Protein AF-A0A4V5NVC3-F1 (afdb_monomer_lite)

Radius of gyration: 18.3 Å; chains: 1; bounding box: 44×47×50 Å

Secondary structure (DSSP, 8-state):
-HHHHTTT-SS----HHHHHHHHT--HHHHHHH-SSHHHHHHHHHHHHHHHHHHHHHHHHHH-SSHHHHHHHHHHHHHHHHHTS-PPPHHHHS-STHHHHHS-HHHHHHHHHHHHHHHHHHHHHHTT-TTS-HHHHHHHHHHHHTTGGG-S---SS--HHHHHHHHHHHHHHTT--GGGSPPHHHHHHHHHS------HHHHTTSS--

pLDDT: mean 75.26, std 17.7, range [29.2, 95.12]

Sequence (208 aa):
MARELIRGQGEYTLCRQELGRRSGVSECQVRSLFPCDSDLRLSIAESEFYTSFKHLEYSVRFHRHPAKALLYHACWKVYEAKVMGRIGPEKLVPCEAALFSAGKEFSRRYLRALANYEDYLVNQLKPWASMSLGDAMGLYQWVVEGHLLVMELHGDHSSEGYRALVDGIGKLLEIEPDGRPSDEELQQWRISDFSAADPYESTLAVSG

Structure (mmCIF, N/CA/C/O backbone):
data_AF-A0A4V5NVC3-F1
#
_entry.id   AF-A0A4V5NVC3-F1
#
loop_
_atom_site.group_PDB
_atom_site.id
_atom_site.type_symbol
_atom_site.label_atom_id
_atom_site.label_alt_id
_atom_site.label_comp_id
_atom_site.label_asym_id
_atom_site.label_entity_id
_atom_site.label_seq_id
_atom_site.pdbx_PDB_ins_code
_atom_site.Cartn_x
_atom_site.Cartn_y
_atom_site.Cartn_z
_atom_site.occupancy
_atom_site.B_iso_or_equiv
_atom_site.auth_seq_id
_atom_site.auth_comp_id
_atom_site.auth_asym_id
_atom_site.auth_atom_id
_atom_site.pdbx_PDB_model_num
ATOM 1 N N . MET A 1 1 ? -12.215 -7.986 5.600 1.00 82.75 1 MET A N 1
ATOM 2 C CA . MET A 1 1 ? -13.458 -7.291 6.023 1.00 82.75 1 MET A CA 1
ATOM 3 C C . MET A 1 1 ? -13.298 -5.779 6.181 1.00 82.75 1 MET A C 1
ATOM 5 O O . MET A 1 1 ? -13.872 -5.074 5.372 1.00 82.75 1 MET A O 1
ATOM 9 N N . ALA A 1 2 ? -12.539 -5.245 7.153 1.00 86.44 2 ALA A N 1
ATOM 10 C CA . ALA A 1 2 ? -12.423 -3.784 7.340 1.00 86.44 2 ALA A CA 1
ATOM 11 C C . ALA A 1 2 ? -11.963 -3.039 6.065 1.00 86.44 2 ALA A C 1
ATOM 13 O O . ALA A 1 2 ? -12.544 -2.018 5.713 1.00 86.44 2 ALA A O 1
ATOM 14 N N . ARG A 1 3 ? -11.014 -3.627 5.320 1.00 88.19 3 ARG A N 1
ATOM 15 C CA . ARG A 1 3 ? -10.570 -3.174 3.986 1.00 88.19 3 ARG A CA 1
ATOM 16 C C . ARG A 1 3 ? -11.692 -3.093 2.941 1.00 88.19 3 ARG A C 1
ATOM 18 O O . ARG A 1 3 ? -11.677 -2.205 2.101 1.00 88.19 3 ARG A O 1
ATOM 25 N N . GLU A 1 4 ? -12.675 -3.991 3.003 1.00 86.81 4 GLU A N 1
ATOM 26 C CA . GLU A 1 4 ? -13.844 -3.961 2.110 1.00 86.81 4 GLU A CA 1
ATOM 27 C C . GLU A 1 4 ? -14.839 -2.878 2.526 1.00 86.81 4 GLU A C 1
ATOM 29 O O . GLU A 1 4 ? -15.449 -2.230 1.684 1.00 86.81 4 GLU A O 1
ATOM 34 N N . LEU A 1 5 ? -14.984 -2.628 3.830 1.00 89.12 5 LEU A N 1
ATOM 35 C CA . LEU A 1 5 ? -15.924 -1.625 4.338 1.00 89.12 5 LEU A CA 1
ATOM 36 C C . LEU A 1 5 ? -15.527 -0.189 3.973 1.00 89.12 5 LEU A C 1
ATOM 38 O O . LEU A 1 5 ? -16.409 0.674 3.929 1.00 89.12 5 LEU A O 1
ATOM 42 N N . ILE A 1 6 ? -14.236 0.049 3.725 1.00 88.62 6 ILE A N 1
ATOM 43 C CA . ILE A 1 6 ? -13.680 1.343 3.302 1.00 88.62 6 ILE A CA 1
ATOM 44 C C . ILE A 1 6 ? -13.525 1.474 1.781 1.00 88.62 6 ILE A C 1
ATOM 46 O O . ILE A 1 6 ? -13.103 2.520 1.296 1.00 88.62 6 ILE A O 1
ATOM 50 N N . ARG A 1 7 ? -13.857 0.430 1.016 1.00 86.25 7 ARG A N 1
ATOM 51 C CA . ARG A 1 7 ? -13.735 0.431 -0.443 1.00 86.25 7 ARG A CA 1
ATOM 52 C C . ARG A 1 7 ? -14.633 1.510 -1.061 1.00 86.25 7 ARG A C 1
ATOM 54 O O . ARG A 1 7 ? -15.785 1.671 -0.662 1.00 86.25 7 ARG A O 1
ATOM 61 N N . GLY A 1 8 ? -14.095 2.250 -2.027 1.00 81.81 8 GLY A N 1
ATOM 62 C CA . GLY A 1 8 ? -14.782 3.331 -2.737 1.00 81.81 8 GLY A CA 1
ATOM 63 C C . GLY A 1 8 ? -14.893 4.647 -1.960 1.00 81.81 8 GLY A C 1
ATOM 64 O O . GLY A 1 8 ? -15.443 5.609 -2.490 1.00 81.81 8 GLY A O 1
ATOM 65 N N . GLN A 1 9 ? -14.383 4.728 -0.726 1.00 82.94 9 GLN A N 1
ATOM 66 C CA . GLN A 1 9 ? -14.384 5.988 0.019 1.00 82.94 9 GLN A CA 1
ATOM 67 C C . GLN A 1 9 ? -13.226 6.884 -0.445 1.00 82.94 9 GLN A C 1
ATOM 69 O O . GLN A 1 9 ? -12.094 6.430 -0.603 1.00 82.94 9 GLN A O 1
ATOM 74 N N . GLY A 1 10 ? -13.498 8.179 -0.635 1.00 74.38 10 GLY A N 1
ATOM 75 C CA . GLY A 1 10 ? -12.459 9.166 -0.957 1.00 74.38 10 GLY A CA 1
ATOM 76 C C . GLY A 1 10 ? -11.501 9.435 0.210 1.00 74.38 10 GLY A C 1
ATOM 77 O O . GLY A 1 10 ? -10.318 9.708 -0.018 1.00 74.38 10 GLY A O 1
ATOM 78 N N . GLU A 1 11 ? -12.012 9.291 1.437 1.00 82.94 11 GLU A N 1
ATOM 79 C CA . GLU A 1 11 ? -11.319 9.497 2.709 1.00 82.94 11 GLU A CA 1
ATOM 80 C C . GLU A 1 11 ? -11.668 8.389 3.712 1.00 82.94 11 GLU A C 1
ATOM 82 O O . GLU A 1 11 ? -12.754 7.808 3.672 1.00 82.94 11 GLU A O 1
ATOM 87 N N . TYR A 1 12 ? -10.753 8.106 4.641 1.00 87.06 12 TYR A N 1
ATOM 88 C CA . TYR A 1 12 ? -10.970 7.099 5.677 1.00 87.06 12 TYR A CA 1
ATOM 89 C C . TYR A 1 12 ? -11.927 7.603 6.763 1.00 87.06 12 TYR A C 1
ATOM 91 O O . TYR A 1 12 ? -11.612 8.557 7.475 1.00 87.06 12 TYR A O 1
ATOM 99 N N . THR A 1 13 ? -13.039 6.892 6.960 1.00 89.25 13 THR A N 1
ATOM 100 C CA . THR A 1 13 ? -14.066 7.245 7.964 1.00 89.25 13 THR A CA 1
ATOM 101 C C . THR A 1 13 ? -14.409 6.116 8.943 1.00 89.25 13 THR A C 1
ATOM 103 O O . THR A 1 13 ? -15.226 6.300 9.844 1.00 89.25 13 THR A O 1
ATOM 106 N N . LEU A 1 14 ? -13.796 4.935 8.803 1.00 91.38 14 LEU A N 1
ATOM 107 C CA . LEU A 1 14 ? -14.151 3.764 9.606 1.00 91.38 14 LEU A CA 1
ATOM 108 C C . LEU A 1 14 ? -13.644 3.882 11.055 1.00 91.38 14 LEU A C 1
ATOM 110 O O . LEU A 1 14 ? -12.443 3.969 11.304 1.00 91.38 14 LEU A O 1
ATOM 114 N N . CYS A 1 15 ? -14.554 3.798 12.025 1.00 92.81 15 CYS A N 1
ATOM 115 C CA . CYS A 1 15 ? -14.227 3.653 13.447 1.00 92.81 15 CYS A CA 1
ATOM 116 C C . CYS A 1 15 ? -14.596 2.253 13.962 1.00 92.81 15 CYS A C 1
ATOM 118 O O . CYS A 1 15 ? -15.285 1.481 13.288 1.00 92.81 15 CYS A O 1
ATOM 120 N N . ARG A 1 16 ? -14.165 1.907 15.180 1.00 94.31 16 ARG A N 1
ATOM 121 C CA . ARG A 1 16 ? -14.428 0.580 15.773 1.00 94.31 16 ARG A CA 1
ATOM 122 C C . ARG A 1 16 ? -15.909 0.275 15.977 1.00 94.31 16 ARG A C 1
ATOM 124 O O . ARG A 1 16 ? -16.332 -0.858 15.757 1.00 94.31 16 ARG A O 1
ATOM 131 N N . GLN A 1 17 ? -16.695 1.275 16.374 1.00 92.31 17 GLN A N 1
ATOM 132 C CA . GLN A 1 17 ? -18.139 1.111 16.551 1.00 92.31 17 GLN A CA 1
ATOM 133 C C . GLN A 1 17 ? -18.804 0.743 15.219 1.00 92.31 17 GLN A C 1
ATOM 135 O O . GLN A 1 17 ? -19.591 -0.201 15.147 1.00 92.31 17 GLN A O 1
ATOM 140 N N . GLU A 1 18 ? -18.428 1.447 14.152 1.00 92.56 18 GLU A N 1
ATOM 141 C CA . GLU A 1 18 ? -18.961 1.208 12.815 1.00 92.56 18 GLU A CA 1
ATOM 142 C C . GLU A 1 18 ? -18.499 -0.135 12.241 1.00 92.56 18 GLU A C 1
ATOM 144 O O . GLU A 1 18 ? -19.287 -0.843 11.612 1.00 92.56 18 GLU A O 1
ATOM 149 N N . LEU A 1 19 ? -17.253 -0.533 12.519 1.00 93.19 19 LEU A N 1
ATOM 150 C CA . LEU A 1 19 ? -16.753 -1.862 12.182 1.00 93.19 19 LEU A CA 1
ATOM 151 C C . LEU A 1 19 ? -17.606 -2.951 12.837 1.00 93.19 19 LEU A C 1
ATOM 153 O O . LEU A 1 19 ? -18.055 -3.848 12.129 1.00 93.19 19 LEU A O 1
ATOM 157 N N . GLY A 1 20 ? -17.871 -2.872 14.145 1.00 91.44 20 GLY A N 1
ATOM 158 C CA . GLY A 1 20 ? -18.724 -3.842 14.844 1.00 91.44 20 GLY A CA 1
ATOM 159 C C . GLY A 1 20 ? -20.131 -3.909 14.244 1.00 91.44 20 GLY A C 1
ATOM 160 O O . GLY A 1 20 ? -20.603 -4.980 13.864 1.00 91.44 20 GLY A O 1
ATOM 161 N N . ARG A 1 21 ? -20.756 -2.742 14.031 1.00 91.12 21 ARG A N 1
ATOM 162 C CA . ARG A 1 21 ? -22.103 -2.631 13.450 1.00 91.12 21 ARG A CA 1
ATOM 163 C C . ARG A 1 21 ? -22.205 -3.257 12.058 1.00 91.12 21 ARG A C 1
ATOM 165 O O . ARG A 1 21 ? -23.157 -3.982 11.788 1.00 91.12 21 ARG A O 1
ATOM 172 N N . ARG A 1 22 ? -21.245 -2.977 11.170 1.00 90.69 22 ARG A N 1
ATOM 173 C CA . ARG A 1 22 ? -21.270 -3.456 9.776 1.00 90.69 22 ARG A CA 1
ATOM 174 C C . ARG A 1 22 ? -20.797 -4.898 9.610 1.00 90.69 22 ARG A C 1
ATOM 176 O O . ARG A 1 22 ? -21.083 -5.498 8.581 1.00 90.69 22 ARG A O 1
ATOM 183 N N . SER A 1 23 ? -20.068 -5.438 10.582 1.00 86.94 23 SER A N 1
ATOM 184 C CA . SER A 1 23 ? -19.529 -6.801 10.526 1.00 86.94 23 SER A CA 1
ATOM 185 C C . SER A 1 23 ? -20.354 -7.848 11.262 1.00 86.94 23 SER A C 1
ATOM 187 O O . SER A 1 23 ? -20.110 -9.038 11.088 1.00 86.94 23 SER A O 1
ATOM 189 N N . GLY A 1 24 ? -21.280 -7.424 12.126 1.00 87.44 24 GLY A N 1
ATOM 190 C CA . GLY A 1 24 ? -21.959 -8.327 13.056 1.00 87.44 24 GLY A CA 1
ATOM 191 C C . GLY A 1 24 ? -21.061 -8.825 14.198 1.00 87.44 24 GLY A C 1
ATOM 192 O O . GLY A 1 24 ? -21.483 -9.685 14.967 1.00 87.44 24 GLY A O 1
ATOM 193 N N . VAL A 1 25 ? -19.839 -8.293 14.335 1.00 89.31 25 VAL A N 1
ATOM 194 C CA . VAL A 1 25 ? -18.934 -8.588 15.455 1.00 89.31 25 VAL A CA 1
ATOM 195 C C . VAL A 1 25 ? -19.293 -7.697 16.642 1.00 89.31 25 VAL A C 1
ATOM 197 O O . VAL A 1 25 ? -19.548 -6.501 16.487 1.00 89.31 25 VAL A O 1
ATOM 200 N N . SER A 1 26 ? -19.292 -8.265 17.850 1.00 90.56 26 SER A N 1
ATOM 201 C CA . SER A 1 26 ? -19.620 -7.493 19.050 1.00 90.56 26 SER A CA 1
ATOM 202 C C . SER A 1 26 ? -18.615 -6.364 19.291 1.00 90.56 26 SER A C 1
ATOM 204 O O . SER A 1 26 ? -17.412 -6.506 19.063 1.00 90.56 26 SER A O 1
ATOM 206 N N . GLU A 1 27 ? -19.091 -5.245 19.832 1.00 88.25 27 GLU A N 1
ATOM 207 C CA . GLU A 1 27 ? -18.224 -4.110 20.151 1.00 88.25 27 GLU A CA 1
ATOM 208 C C . GLU A 1 27 ? -17.116 -4.490 21.149 1.00 88.25 27 GLU A C 1
ATOM 210 O O . GLU A 1 27 ? -15.983 -4.030 21.023 1.00 88.25 27 GLU A O 1
ATOM 215 N N . CYS A 1 28 ? -17.413 -5.380 22.102 1.00 91.19 28 CYS A N 1
ATOM 216 C CA . CYS A 1 28 ? -16.430 -5.898 23.054 1.00 91.19 28 CYS A CA 1
ATOM 217 C C . CYS A 1 28 ? -15.268 -6.612 22.341 1.00 91.19 28 CYS A C 1
ATOM 219 O O . CYS A 1 28 ? -14.104 -6.330 22.622 1.00 91.19 28 CYS A O 1
ATOM 221 N N . GLN A 1 29 ? -15.570 -7.470 21.361 1.00 93.00 29 GLN A N 1
ATOM 222 C CA . GLN A 1 29 ? -14.547 -8.143 20.556 1.00 93.00 29 GLN A CA 1
ATOM 223 C C . GLN A 1 29 ? -13.735 -7.146 19.724 1.00 93.00 29 GLN A C 1
ATOM 225 O O . GLN A 1 29 ? -12.508 -7.227 19.709 1.00 93.00 29 GLN A O 1
ATOM 230 N N . VAL A 1 30 ? -14.386 -6.166 19.082 1.00 92.88 30 VAL A N 1
ATOM 231 C CA . VAL A 1 30 ? -13.669 -5.144 18.301 1.00 92.88 30 VAL A CA 1
ATOM 232 C C . VAL A 1 30 ? -12.737 -4.321 19.192 1.00 92.88 30 VAL A C 1
ATOM 234 O O . VAL A 1 30 ? -11.591 -4.095 18.817 1.00 92.88 30 VAL A O 1
ATOM 237 N N . ARG A 1 31 ? -13.182 -3.909 20.386 1.00 92.44 31 ARG A N 1
ATOM 238 C CA . ARG A 1 31 ? -12.353 -3.167 21.353 1.00 92.44 31 ARG A CA 1
ATOM 239 C C . ARG A 1 31 ? -11.207 -4.007 21.918 1.00 92.44 31 ARG A C 1
ATOM 241 O O . ARG A 1 31 ? -10.152 -3.457 22.211 1.00 92.44 31 ARG A O 1
ATOM 248 N N . SER A 1 32 ? -11.404 -5.319 22.058 1.00 93.38 32 SER A N 1
ATOM 249 C CA . SER A 1 32 ? -10.346 -6.244 22.476 1.00 93.38 32 SER A CA 1
ATOM 250 C C . SER A 1 32 ? -9.259 -6.399 21.414 1.00 93.38 32 SER A C 1
ATOM 252 O O . SER A 1 32 ? -8.096 -6.566 21.769 1.00 93.38 32 SER A O 1
ATOM 254 N N . LEU A 1 33 ? -9.628 -6.383 20.130 1.00 93.69 33 LEU A N 1
ATOM 255 C CA . LEU A 1 33 ? -8.681 -6.491 19.018 1.00 93.69 33 LEU A CA 1
ATOM 256 C C . LEU A 1 33 ? -8.016 -5.153 18.697 1.00 93.69 33 LEU A C 1
ATOM 258 O O . LEU A 1 33 ? -6.836 -5.123 18.371 1.00 93.69 33 LEU A O 1
ATOM 262 N N . PHE A 1 34 ? -8.764 -4.057 18.812 1.00 95.12 34 PHE A N 1
ATOM 263 C CA . PHE A 1 34 ? -8.313 -2.702 18.514 1.00 95.12 34 PHE A CA 1
ATOM 264 C C . PHE A 1 34 ? -8.626 -1.785 19.712 1.00 95.12 34 PHE A C 1
ATOM 266 O O . PHE A 1 34 ? -9.744 -1.263 19.835 1.00 95.12 34 PHE A O 1
ATOM 273 N N . PRO A 1 35 ? -7.661 -1.587 20.628 1.00 94.00 35 PRO A N 1
ATOM 274 C CA . PRO A 1 35 ? -7.841 -0.743 21.810 1.00 94.00 35 PRO A CA 1
ATOM 275 C C . PRO A 1 35 ? -8.245 0.707 21.507 1.00 94.00 35 PRO A C 1
ATOM 277 O O . PRO A 1 35 ? -9.025 1.292 22.267 1.00 94.00 35 PRO A O 1
ATOM 280 N N . CYS A 1 36 ? -7.807 1.274 20.379 1.00 93.69 36 CYS A N 1
ATOM 281 C CA . CYS A 1 36 ? -8.269 2.568 19.866 1.00 93.69 36 CYS A CA 1
ATOM 282 C C . CYS A 1 36 ? -8.521 2.555 18.343 1.00 93.69 36 CYS A C 1
ATOM 284 O O . CYS A 1 36 ? -8.204 1.592 17.646 1.00 93.69 36 CYS A O 1
ATOM 286 N N . ASP A 1 37 ? -9.119 3.626 17.808 1.00 93.81 37 ASP A N 1
ATOM 287 C CA . ASP A 1 37 ? -9.385 3.730 16.363 1.00 93.81 37 ASP A CA 1
ATOM 288 C C . ASP A 1 37 ? -8.090 3.853 15.540 1.00 93.81 37 ASP A C 1
ATOM 290 O O . ASP A 1 37 ? -8.040 3.395 14.398 1.00 93.81 37 ASP A O 1
ATOM 294 N N . SER A 1 38 ? -7.022 4.400 16.129 1.00 94.12 38 SER A N 1
ATOM 295 C CA . SER A 1 38 ? -5.698 4.435 15.500 1.00 94.12 38 SER A CA 1
ATOM 296 C C . SER A 1 38 ? -5.116 3.031 15.321 1.00 94.12 38 SER A C 1
ATOM 298 O O . SER A 1 38 ? -4.536 2.759 14.276 1.00 94.12 38 SER A O 1
ATOM 300 N N . ASP A 1 39 ? -5.339 2.109 16.264 1.00 94.88 39 ASP A N 1
ATOM 301 C CA . ASP A 1 39 ? -4.900 0.709 16.137 1.00 94.88 39 ASP A CA 1
ATOM 302 C C . ASP A 1 39 ? -5.587 0.003 14.965 1.00 94.88 39 ASP A C 1
ATOM 304 O O . ASP A 1 39 ? -4.940 -0.687 14.172 1.00 94.88 39 ASP A O 1
ATOM 308 N N . LEU A 1 40 ? -6.902 0.210 14.821 1.00 94.56 40 LEU A N 1
ATOM 309 C CA . LEU A 1 40 ? -7.670 -0.302 13.686 1.00 94.56 40 LEU A CA 1
ATOM 310 C C . LEU A 1 40 ? -7.116 0.251 12.370 1.00 94.56 40 LEU A C 1
ATOM 312 O O . LEU A 1 40 ? -6.841 -0.503 11.437 1.00 94.56 40 LEU A O 1
ATOM 316 N N . ARG A 1 41 ? -6.917 1.567 12.310 1.00 93.50 41 ARG A N 1
ATOM 317 C CA . ARG A 1 41 ? -6.409 2.259 11.127 1.00 93.50 41 ARG A CA 1
ATOM 318 C C . ARG A 1 41 ? -5.023 1.757 10.715 1.00 93.50 41 ARG A C 1
ATOM 320 O O . ARG A 1 41 ? -4.827 1.427 9.547 1.00 93.50 41 ARG A O 1
ATOM 327 N N . LEU A 1 42 ? -4.090 1.634 11.664 1.00 93.88 42 LEU A N 1
ATOM 328 C CA . LEU A 1 42 ? -2.750 1.100 11.398 1.00 93.88 42 LEU A CA 1
ATOM 329 C C . LEU A 1 42 ? -2.783 -0.366 10.968 1.00 93.88 42 LEU A C 1
ATOM 331 O O . LEU A 1 42 ? -2.019 -0.746 10.090 1.00 93.88 42 LEU A O 1
ATOM 335 N N . SER A 1 43 ? -3.692 -1.172 11.518 1.00 93.88 43 SER A N 1
ATOM 336 C CA . SER A 1 43 ? -3.854 -2.575 11.108 1.00 93.88 43 SER A CA 1
ATOM 337 C C . SER A 1 43 ? -4.340 -2.711 9.665 1.00 93.88 43 SER A C 1
ATOM 339 O O . SER A 1 43 ? -3.909 -3.602 8.934 1.00 93.88 43 SER A O 1
ATOM 341 N N . ILE A 1 44 ? -5.239 -1.822 9.232 1.00 93.00 44 ILE A N 1
ATOM 342 C CA . ILE A 1 44 ? -5.688 -1.773 7.837 1.00 93.00 44 ILE A CA 1
ATOM 343 C C . ILE A 1 44 ? -4.512 -1.373 6.940 1.00 93.00 44 ILE A C 1
ATOM 345 O O . ILE A 1 44 ? -4.241 -2.062 5.960 1.00 93.00 44 ILE A O 1
ATOM 349 N N . ALA A 1 45 ? -3.779 -0.317 7.303 1.00 91.50 45 ALA A N 1
ATOM 350 C CA . ALA A 1 45 ? -2.638 0.160 6.524 1.00 91.50 45 ALA A CA 1
ATOM 351 C C . ALA A 1 45 ? -1.499 -0.874 6.439 1.00 91.50 45 ALA A C 1
ATOM 353 O O . ALA A 1 45 ? -0.932 -1.078 5.368 1.00 91.50 45 ALA A O 1
ATOM 354 N N . GLU A 1 46 ? -1.211 -1.588 7.532 1.00 92.69 46 GLU A N 1
ATOM 355 C CA . GLU A 1 46 ? -0.290 -2.731 7.555 1.00 92.69 46 GLU A CA 1
ATOM 356 C C . GLU A 1 46 ? -0.701 -3.790 6.522 1.00 92.69 46 GLU A C 1
ATOM 358 O O . GLU A 1 46 ? 0.134 -4.266 5.756 1.00 92.69 46 GLU A O 1
ATOM 363 N N . SER A 1 47 ? -1.990 -4.138 6.466 1.00 90.94 47 SER A N 1
ATOM 364 C CA . SER A 1 47 ? -2.506 -5.126 5.516 1.00 90.94 47 SER A CA 1
ATOM 365 C C . SER A 1 47 ? -2.411 -4.652 4.057 1.00 90.94 47 SER A C 1
ATOM 367 O O . SER A 1 47 ? -2.088 -5.454 3.175 1.00 90.94 47 SER A O 1
ATOM 369 N N . GLU A 1 48 ? -2.622 -3.359 3.785 1.00 87.81 48 GLU A N 1
ATOM 370 C CA . GLU A 1 48 ? -2.429 -2.784 2.443 1.00 87.81 48 GLU A CA 1
ATOM 371 C C . GLU A 1 48 ? -0.954 -2.819 2.007 1.00 87.81 48 GLU A C 1
ATOM 373 O O . GLU A 1 48 ? -0.645 -3.211 0.873 1.00 87.81 48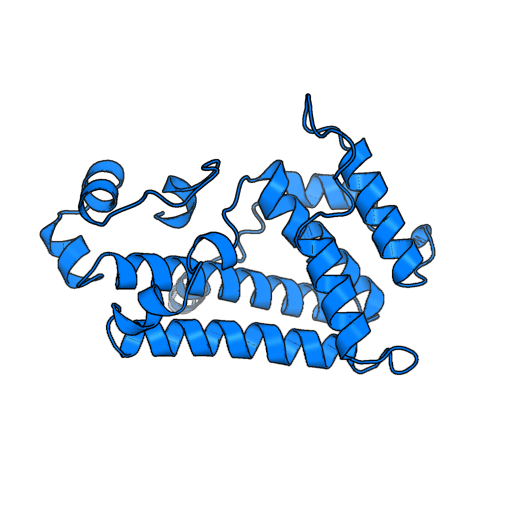 GLU A O 1
ATOM 378 N N . PHE A 1 49 ? -0.023 -2.478 2.905 1.00 87.81 49 PHE A N 1
ATOM 379 C CA . PHE A 1 49 ? 1.413 -2.590 2.628 1.00 87.81 49 PHE A CA 1
ATOM 380 C C . PHE A 1 49 ? 1.845 -4.035 2.424 1.00 87.81 49 PHE A C 1
ATOM 382 O O . PHE A 1 49 ? 2.567 -4.330 1.474 1.00 87.81 49 PHE A O 1
ATOM 389 N N . TYR A 1 50 ? 1.355 -4.949 3.257 1.00 88.44 50 TYR A N 1
ATOM 390 C CA . TYR A 1 50 ? 1.639 -6.369 3.109 1.00 88.44 50 TYR A CA 1
ATOM 391 C C . TYR A 1 50 ? 1.164 -6.910 1.755 1.00 88.44 50 TYR A C 1
ATOM 393 O O . TYR A 1 50 ? 1.920 -7.590 1.063 1.00 88.44 50 TYR A O 1
ATOM 401 N N . THR A 1 51 ? -0.057 -6.557 1.339 1.00 87.69 51 THR A N 1
ATOM 402 C CA . THR A 1 51 ? -0.600 -6.930 0.021 1.00 87.69 51 THR A CA 1
ATOM 403 C C . THR A 1 51 ? 0.282 -6.374 -1.100 1.00 87.69 51 THR A C 1
ATOM 405 O O . THR A 1 51 ? 0.647 -7.102 -2.022 1.00 87.69 51 THR A O 1
ATOM 408 N N . SER A 1 52 ? 0.694 -5.106 -0.985 1.00 87.94 52 SER A N 1
ATOM 409 C CA . SER A 1 52 ? 1.573 -4.455 -1.967 1.00 87.94 52 SER A CA 1
ATOM 410 C C . SER A 1 52 ? 2.930 -5.154 -2.072 1.00 87.94 52 SER A C 1
ATOM 412 O O . SER A 1 52 ? 3.380 -5.470 -3.170 1.00 87.94 52 SER A O 1
ATOM 414 N N . PHE A 1 53 ? 3.542 -5.480 -0.933 1.00 88.94 53 PHE A N 1
ATOM 415 C CA . PHE A 1 53 ? 4.788 -6.236 -0.867 1.00 88.94 53 PHE A CA 1
ATOM 416 C C . PHE A 1 53 ? 4.660 -7.620 -1.508 1.00 88.94 53 PHE A C 1
ATOM 418 O O . PHE A 1 53 ? 5.502 -7.996 -2.320 1.00 88.94 53 PHE A O 1
ATOM 425 N N . LYS A 1 54 ? 3.586 -8.362 -1.213 1.00 88.38 54 LYS A N 1
ATOM 426 C CA . LYS A 1 54 ? 3.357 -9.685 -1.810 1.00 88.38 54 LYS A CA 1
ATOM 427 C C . LYS A 1 54 ? 3.140 -9.635 -3.313 1.00 88.38 54 LYS A C 1
ATOM 429 O O . LYS A 1 54 ? 3.677 -10.488 -4.017 1.00 88.38 54 LYS A O 1
ATOM 434 N N . HIS A 1 55 ? 2.430 -8.628 -3.812 1.00 88.12 55 HIS A N 1
ATOM 435 C CA . HIS A 1 55 ? 2.296 -8.444 -5.251 1.00 88.12 55 HIS A CA 1
ATOM 436 C C . HIS A 1 55 ? 3.644 -8.121 -5.908 1.00 88.12 55 HIS A C 1
ATOM 438 O O . HIS A 1 55 ? 3.959 -8.661 -6.969 1.00 88.12 55 HIS A O 1
ATOM 444 N N . LEU A 1 56 ? 4.464 -7.270 -5.289 1.00 88.38 56 LEU A N 1
ATOM 445 C CA . LEU A 1 56 ? 5.795 -6.956 -5.803 1.00 88.38 56 LEU A CA 1
ATOM 446 C C . LEU A 1 56 ? 6.706 -8.192 -5.809 1.00 88.38 56 LEU A C 1
ATOM 448 O O . LEU A 1 56 ? 7.328 -8.476 -6.829 1.00 88.38 56 LEU A O 1
ATOM 452 N N . GLU A 1 57 ? 6.733 -8.978 -4.726 1.00 89.19 57 GLU A N 1
ATOM 453 C CA . GLU A 1 57 ? 7.454 -10.259 -4.689 1.00 89.19 57 GLU A CA 1
ATOM 454 C C . GLU A 1 57 ? 6.994 -11.200 -5.810 1.00 89.19 57 GLU A C 1
ATOM 456 O O . GLU A 1 57 ? 7.820 -11.815 -6.485 1.00 89.19 57 GLU A O 1
ATOM 461 N N . TYR A 1 58 ? 5.680 -11.322 -6.015 1.00 86.62 58 TYR A N 1
ATOM 462 C CA . TYR A 1 58 ? 5.116 -12.138 -7.088 1.00 86.62 58 TYR A CA 1
ATOM 463 C C . TYR A 1 58 ? 5.564 -11.638 -8.466 1.00 86.62 58 TYR A C 1
ATOM 465 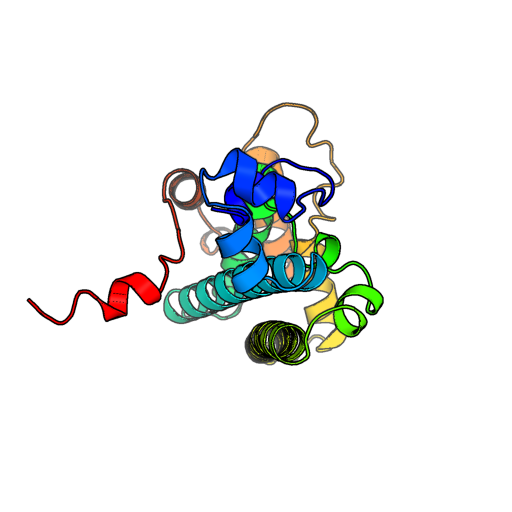O O . TYR A 1 58 ? 6.060 -12.425 -9.271 1.00 86.62 58 TYR A O 1
ATOM 473 N N . SER A 1 59 ? 5.477 -10.328 -8.701 1.00 85.12 59 SER A N 1
ATOM 474 C CA . SER A 1 59 ? 5.861 -9.696 -9.968 1.00 85.12 59 SER A CA 1
ATOM 475 C C . SER A 1 59 ? 7.341 -9.928 -10.275 1.00 85.12 59 SER A C 1
ATOM 477 O O . SER A 1 59 ? 7.690 -10.258 -11.403 1.00 85.12 59 SER A O 1
ATOM 479 N N . VAL A 1 60 ? 8.215 -9.833 -9.270 1.00 87.19 60 VAL A N 1
ATOM 480 C CA . VAL A 1 60 ? 9.656 -10.102 -9.414 1.00 87.19 60 VAL A CA 1
ATOM 481 C C . VAL A 1 60 ? 9.938 -11.579 -9.696 1.00 87.19 60 VAL A C 1
ATOM 483 O O . VAL A 1 60 ? 10.812 -11.899 -10.497 1.00 87.19 60 VAL A O 1
ATOM 486 N N . ARG A 1 61 ? 9.205 -12.505 -9.066 1.00 86.69 61 ARG A N 1
ATOM 487 C CA . ARG A 1 61 ? 9.368 -13.948 -9.322 1.00 86.69 61 ARG A CA 1
ATOM 488 C C . ARG A 1 61 ? 8.891 -14.338 -10.718 1.00 86.69 61 ARG A C 1
ATOM 490 O O . ARG A 1 61 ? 9.510 -15.186 -11.357 1.00 86.69 61 ARG A O 1
ATOM 497 N N . PHE A 1 62 ? 7.787 -13.748 -11.167 1.00 80.88 62 PHE A N 1
ATOM 498 C CA . PHE A 1 62 ? 7.172 -14.060 -12.450 1.00 80.88 62 PHE A CA 1
ATOM 499 C C . PHE A 1 62 ? 7.920 -13.395 -13.613 1.00 80.88 62 PHE A C 1
ATOM 501 O O . PHE A 1 62 ? 8.244 -14.045 -14.610 1.00 80.88 62 PHE A O 1
ATOM 508 N N . HIS A 1 63 ? 8.282 -12.120 -13.467 1.00 78.62 63 HIS A N 1
ATOM 509 C CA . HIS A 1 63 ? 9.020 -11.377 -14.477 1.00 78.62 63 HIS A CA 1
ATOM 510 C C . HIS A 1 63 ? 10.515 -11.374 -14.162 1.00 78.62 63 HIS A C 1
ATOM 512 O O . HIS A 1 63 ? 10.991 -10.651 -13.295 1.00 78.62 63 HIS A O 1
ATOM 518 N N . ARG A 1 64 ? 11.290 -12.120 -14.957 1.00 72.19 64 ARG A N 1
ATOM 519 C CA . ARG A 1 64 ? 12.761 -12.172 -14.840 1.00 72.19 64 ARG A CA 1
ATOM 520 C C . ARG A 1 64 ? 13.452 -10.812 -15.022 1.00 72.19 64 ARG A C 1
ATOM 522 O O . ARG A 1 64 ? 14.603 -10.670 -14.627 1.00 72.19 64 ARG A O 1
ATOM 529 N N . HIS A 1 65 ? 12.780 -9.840 -15.645 1.00 80.75 65 HIS A N 1
ATOM 530 C CA . HIS A 1 65 ? 13.306 -8.496 -15.876 1.00 80.75 65 HIS A CA 1
ATOM 531 C C . HIS A 1 65 ? 12.750 -7.506 -14.831 1.00 80.75 65 HIS A C 1
ATOM 533 O O . HIS A 1 65 ? 11.531 -7.303 -14.817 1.00 80.75 65 HIS A O 1
ATOM 539 N N . PRO A 1 66 ? 13.593 -6.823 -14.025 1.00 79.75 66 PRO A N 1
ATOM 540 C CA . PRO A 1 66 ? 13.144 -5.895 -12.977 1.00 79.75 66 PRO A CA 1
ATOM 541 C C . PRO A 1 66 ? 12.204 -4.786 -13.478 1.00 79.75 66 PRO A C 1
ATOM 543 O O . PRO A 1 66 ? 11.215 -4.479 -12.823 1.00 79.75 66 PRO A O 1
ATOM 546 N N . ALA A 1 67 ? 12.446 -4.255 -14.684 1.00 77.88 67 ALA A N 1
ATOM 547 C CA . ALA A 1 67 ? 11.533 -3.332 -15.385 1.00 77.88 67 ALA A CA 1
ATOM 548 C C . ALA A 1 67 ? 10.123 -3.845 -15.543 1.00 77.88 67 ALA A C 1
ATOM 550 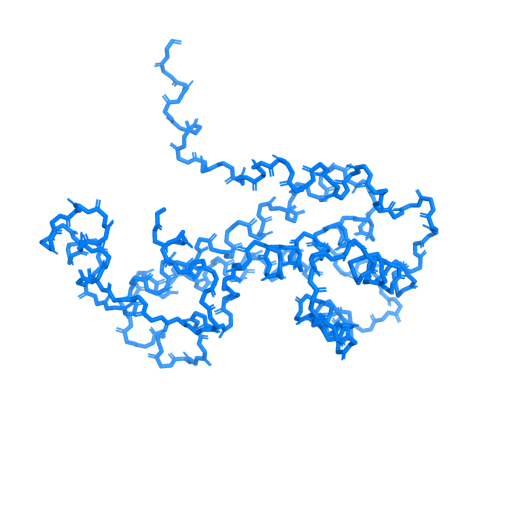O O . ALA A 1 67 ? 9.171 -3.154 -15.190 1.00 77.88 67 ALA A O 1
ATOM 551 N N . LYS A 1 68 ? 9.985 -5.078 -16.017 1.00 79.81 68 LYS A N 1
ATOM 552 C CA . LYS A 1 68 ? 8.669 -5.669 -16.198 1.00 79.81 68 LYS A CA 1
ATOM 553 C C . LYS A 1 68 ? 8.008 -5.908 -14.843 1.00 79.81 68 LYS A C 1
ATOM 555 O O . LYS A 1 68 ? 6.854 -5.544 -14.678 1.00 79.81 68 LYS A O 1
ATOM 560 N N . ALA A 1 69 ? 8.747 -6.400 -13.849 1.00 83.44 69 ALA A N 1
ATOM 561 C CA . ALA A 1 69 ? 8.211 -6.585 -12.501 1.00 83.44 69 ALA A CA 1
ATOM 562 C C . ALA A 1 69 ? 7.669 -5.277 -11.891 1.00 83.44 69 ALA A C 1
ATOM 564 O O . ALA A 1 69 ? 6.571 -5.259 -11.337 1.00 83.44 69 ALA A O 1
ATOM 565 N N . LEU A 1 70 ? 8.419 -4.180 -12.024 1.00 82.75 70 LEU A N 1
ATOM 566 C CA . LEU A 1 70 ? 8.029 -2.868 -11.510 1.00 82.75 70 LEU A CA 1
ATOM 567 C C . LEU A 1 70 ? 6.867 -2.253 -12.291 1.00 82.75 70 LEU A C 1
ATOM 569 O O . LEU A 1 70 ? 5.947 -1.730 -11.666 1.00 82.75 70 LEU A O 1
ATOM 573 N N . LEU A 1 71 ? 6.868 -2.366 -13.626 1.00 79.00 71 LEU A N 1
ATOM 574 C CA . LEU A 1 71 ? 5.749 -1.946 -14.473 1.00 79.00 71 LEU A CA 1
ATOM 575 C C . LEU A 1 71 ? 4.458 -2.638 -14.031 1.00 79.00 71 LEU A C 1
ATOM 577 O O . LEU A 1 71 ? 3.470 -1.978 -13.732 1.00 79.00 71 LEU A O 1
ATOM 581 N N . TYR A 1 72 ? 4.487 -3.966 -13.939 1.00 82.56 72 TYR A N 1
ATOM 582 C CA . TYR A 1 72 ? 3.320 -4.768 -13.590 1.00 82.56 72 TYR A CA 1
ATOM 583 C C . TYR A 1 72 ? 2.815 -4.450 -12.183 1.00 82.56 72 TYR A C 1
ATOM 585 O O . TYR A 1 72 ? 1.616 -4.262 -11.977 1.00 82.56 72 TYR A O 1
ATOM 593 N N . HIS A 1 73 ? 3.722 -4.309 -11.214 1.00 85.44 73 HIS A N 1
ATOM 594 C CA . HIS A 1 73 ? 3.335 -3.923 -9.866 1.00 85.44 73 HIS A CA 1
ATOM 595 C C . HIS A 1 73 ? 2.725 -2.514 -9.803 1.00 85.44 73 HIS A C 1
ATOM 597 O O . HIS A 1 73 ? 1.696 -2.327 -9.150 1.00 85.44 73 HIS A O 1
ATOM 603 N N . ALA A 1 74 ? 3.299 -1.540 -10.514 1.00 81.19 74 ALA A N 1
ATOM 604 C CA . ALA A 1 74 ? 2.763 -0.185 -10.590 1.00 81.19 74 ALA A CA 1
ATOM 605 C C . ALA A 1 74 ? 1.369 -0.158 -11.241 1.00 81.19 74 ALA A C 1
ATOM 607 O O . ALA A 1 74 ? 0.443 0.454 -10.704 1.00 81.19 74 ALA A O 1
ATOM 608 N N . CYS A 1 75 ? 1.185 -0.879 -12.349 1.00 77.25 75 CYS A N 1
ATOM 609 C CA . CYS A 1 75 ? -0.111 -1.011 -13.007 1.00 77.25 75 CYS A CA 1
ATOM 610 C C . CYS A 1 75 ? -1.155 -1.645 -12.079 1.00 77.25 75 CYS A C 1
ATOM 612 O O . CYS A 1 75 ? -2.290 -1.164 -12.022 1.00 77.25 75 CYS A O 1
ATOM 614 N N . TRP A 1 76 ? -0.787 -2.672 -11.310 1.00 83.19 76 TRP A N 1
ATOM 615 C CA . TRP A 1 76 ? -1.674 -3.270 -10.312 1.00 83.19 76 TRP A CA 1
ATOM 616 C C . TRP A 1 76 ? -2.035 -2.291 -9.184 1.00 83.19 76 TRP A C 1
ATOM 618 O O . TRP A 1 76 ? -3.204 -2.169 -8.825 1.00 83.19 76 TRP A O 1
ATOM 628 N N . LYS A 1 77 ? -1.074 -1.515 -8.662 1.00 83.00 77 LYS A N 1
ATOM 629 C CA . LYS A 1 77 ? -1.346 -0.502 -7.625 1.00 83.00 77 LYS A CA 1
ATOM 630 C C . LYS A 1 77 ? -2.357 0.545 -8.092 1.00 83.00 77 LYS A C 1
ATOM 632 O O . LYS A 1 77 ? -3.266 0.897 -7.340 1.00 83.00 77 LYS A O 1
ATOM 637 N N . VAL A 1 78 ? -2.217 1.023 -9.328 1.00 76.31 78 VAL A N 1
ATOM 638 C CA . VAL A 1 78 ? -3.157 1.999 -9.893 1.00 76.31 78 VAL A CA 1
ATOM 639 C C . VAL A 1 78 ? -4.525 1.369 -10.148 1.00 76.31 78 VAL A C 1
ATOM 641 O O . VAL A 1 78 ? -5.546 2.007 -9.890 1.00 76.31 78 VAL A O 1
ATOM 644 N N . TYR A 1 79 ? -4.563 0.110 -10.586 1.00 76.88 79 TYR A N 1
ATOM 645 C CA . TYR A 1 79 ? -5.802 -0.650 -10.722 1.00 76.88 79 TYR A CA 1
ATOM 646 C C . TYR A 1 79 ? -6.557 -0.762 -9.387 1.00 76.88 79 TYR A C 1
ATOM 648 O O . TYR A 1 79 ? -7.733 -0.395 -9.311 1.00 76.88 79 TYR A O 1
ATOM 656 N N . GLU A 1 80 ? -5.868 -1.178 -8.320 1.00 80.12 80 GLU A N 1
ATOM 657 C CA . GLU A 1 80 ? -6.441 -1.277 -6.975 1.00 80.12 80 GLU A CA 1
ATOM 658 C C . GLU A 1 80 ? -7.029 0.069 -6.521 1.00 80.12 80 GLU A C 1
ATOM 660 O O . GLU A 1 80 ? -8.153 0.131 -6.022 1.00 80.12 80 GLU A O 1
ATOM 665 N N . ALA A 1 81 ? -6.310 1.171 -6.740 1.00 78.44 81 ALA A N 1
ATOM 666 C CA . ALA A 1 81 ? -6.762 2.495 -6.328 1.00 78.44 81 ALA A CA 1
ATOM 667 C C . ALA A 1 81 ? -7.947 3.018 -7.162 1.00 78.44 81 ALA A C 1
ATOM 669 O O . ALA A 1 81 ? -8.927 3.514 -6.606 1.00 78.44 81 ALA A O 1
ATOM 670 N N . LYS A 1 82 ? -7.871 2.936 -8.496 1.00 75.31 82 LYS A N 1
ATOM 671 C CA . LYS A 1 82 ? -8.809 3.618 -9.408 1.00 75.31 82 LYS A CA 1
ATOM 672 C C . LYS A 1 82 ? -10.008 2.766 -9.802 1.00 75.31 82 LYS A C 1
ATOM 674 O O . LYS A 1 82 ? -11.099 3.303 -9.962 1.00 75.31 82 LYS A O 1
ATOM 679 N N . VAL A 1 83 ? -9.813 1.461 -9.978 1.00 73.94 83 VAL A N 1
ATOM 680 C CA . VAL A 1 83 ? -10.880 0.546 -10.403 1.00 73.94 83 VAL A CA 1
ATOM 681 C C . VAL A 1 83 ? -11.486 -0.149 -9.198 1.00 73.94 83 VAL A C 1
ATOM 683 O O . VAL A 1 83 ? -12.705 -0.154 -9.038 1.00 73.94 83 VAL A O 1
ATOM 686 N N . MET A 1 84 ? -10.647 -0.679 -8.305 1.00 74.62 84 MET A N 1
ATOM 687 C CA . MET A 1 84 ? -11.153 -1.332 -7.099 1.00 74.62 84 MET A CA 1
ATOM 688 C C . MET A 1 84 ? -11.522 -0.328 -6.007 1.00 74.62 84 MET A C 1
ATOM 690 O O . MET A 1 84 ? -12.212 -0.704 -5.067 1.00 74.62 84 MET A O 1
ATOM 694 N N . GLY A 1 85 ? -11.142 0.947 -6.119 1.00 78.19 85 GLY A N 1
ATOM 695 C CA . GLY A 1 85 ? -11.472 1.959 -5.115 1.00 78.19 85 GLY A CA 1
ATOM 696 C C . GLY A 1 85 ? -10.811 1.678 -3.764 1.00 78.19 85 GLY A C 1
ATOM 697 O O . GLY A 1 85 ? -11.387 1.987 -2.719 1.00 78.19 85 GLY A O 1
ATOM 698 N N . ARG A 1 86 ? -9.642 1.028 -3.754 1.00 83.50 86 ARG A N 1
ATOM 699 C CA . ARG A 1 86 ? -8.852 0.832 -2.536 1.00 83.50 86 ARG A CA 1
ATOM 700 C C . ARG A 1 86 ? -8.297 2.168 -2.061 1.00 83.50 86 ARG A C 1
ATOM 702 O O . ARG A 1 86 ? -7.797 2.968 -2.850 1.00 83.50 86 ARG A O 1
ATOM 709 N N . ILE A 1 87 ? -8.349 2.386 -0.752 1.00 83.25 87 ILE A N 1
ATOM 710 C CA . ILE A 1 87 ? -7.715 3.544 -0.124 1.00 83.25 87 ILE A CA 1
ATOM 711 C C . ILE A 1 87 ? -6.222 3.250 0.033 1.00 83.25 87 ILE A C 1
ATOM 713 O O . ILE A 1 87 ? -5.852 2.246 0.640 1.00 83.25 87 ILE A O 1
ATOM 717 N N . GLY A 1 88 ? -5.373 4.131 -0.496 1.00 79.00 88 GLY A N 1
ATOM 718 C CA . GLY A 1 88 ? -3.926 4.023 -0.343 1.00 79.00 88 GLY A CA 1
ATOM 719 C C . GLY A 1 88 ? -3.456 4.270 1.102 1.00 79.00 88 GLY A C 1
ATOM 720 O O . GLY A 1 88 ? -4.125 4.989 1.859 1.00 79.00 88 GLY A O 1
ATOM 721 N N . PRO A 1 89 ? -2.320 3.681 1.524 1.00 78.75 89 PRO A N 1
ATOM 722 C CA . PRO A 1 89 ? -1.794 3.835 2.880 1.00 78.75 89 PRO A CA 1
ATOM 723 C C . PRO A 1 89 ? -1.582 5.288 3.323 1.00 78.75 89 PRO A C 1
ATOM 725 O O . PRO A 1 89 ? -1.804 5.603 4.488 1.00 78.75 89 PRO A O 1
ATOM 728 N N . GLU A 1 90 ? -1.232 6.182 2.402 1.00 80.06 90 GLU A N 1
ATOM 729 C CA . GLU A 1 90 ? -1.045 7.616 2.634 1.00 80.06 90 GLU A CA 1
ATOM 730 C C . GLU A 1 90 ? -2.327 8.317 3.107 1.00 80.06 90 GLU A C 1
ATOM 732 O O . GLU A 1 90 ? -2.284 9.236 3.921 1.00 80.06 90 GLU A O 1
ATOM 737 N N . LYS A 1 91 ? -3.497 7.837 2.674 1.00 82.88 91 LYS A N 1
ATOM 738 C CA . LYS A 1 91 ? -4.798 8.330 3.149 1.00 82.88 91 LYS A CA 1
ATOM 739 C C . LYS A 1 91 ? -5.244 7.654 4.443 1.00 82.88 91 LYS A C 1
ATOM 741 O O . LYS A 1 91 ? -6.048 8.211 5.194 1.00 82.88 91 LYS A O 1
ATOM 746 N N . LEU A 1 92 ? -4.753 6.442 4.705 1.00 85.81 92 LEU A N 1
ATOM 747 C CA . LEU A 1 92 ? -5.001 5.729 5.957 1.00 85.81 92 LEU A CA 1
ATOM 748 C C . LEU A 1 92 ? -4.179 6.330 7.098 1.00 85.81 92 LEU A C 1
ATOM 750 O O . LEU A 1 92 ? -4.706 6.494 8.194 1.00 85.81 92 LEU A O 1
ATOM 754 N N . VAL A 1 93 ? -2.923 6.693 6.849 1.00 85.12 93 VAL A N 1
ATOM 755 C CA . VAL A 1 93 ? -1.989 7.247 7.838 1.00 85.12 93 VAL A CA 1
ATOM 756 C C . VAL A 1 93 ? -1.441 8.581 7.313 1.00 85.12 93 VAL A C 1
ATOM 758 O O . VAL A 1 93 ? -0.286 8.655 6.904 1.00 85.12 93 VAL A O 1
ATOM 761 N N . PRO A 1 94 ? -2.258 9.653 7.313 1.00 74.25 94 PRO A N 1
ATOM 762 C CA . PRO A 1 94 ? -1.892 10.919 6.671 1.00 74.25 94 PRO A CA 1
ATOM 763 C C . PRO A 1 94 ? -0.831 11.712 7.440 1.00 74.25 94 PRO A C 1
ATOM 765 O O . PRO A 1 94 ? -0.227 12.633 6.898 1.00 74.25 94 PRO A O 1
ATOM 768 N N . CYS A 1 95 ? -0.625 11.404 8.721 1.00 79.06 95 CYS A N 1
ATOM 769 C CA . CYS A 1 95 ? 0.377 12.062 9.543 1.00 79.06 95 CYS A CA 1
ATOM 770 C C . CYS A 1 95 ? 0.845 11.166 10.692 1.00 79.06 95 CYS A C 1
ATOM 772 O O . CYS A 1 95 ? 0.158 10.229 11.115 1.00 79.06 95 CYS A O 1
ATOM 774 N N . GLU A 1 96 ? 2.000 11.514 11.255 1.00 82.44 96 GLU A N 1
ATOM 775 C CA . GLU A 1 96 ? 2.625 10.773 12.354 1.00 82.44 96 GLU A CA 1
ATOM 776 C C . GLU A 1 96 ? 1.777 10.751 13.633 1.00 82.44 96 GLU A C 1
ATOM 778 O O . GLU A 1 96 ? 1.923 9.847 14.452 1.00 82.44 96 GLU A O 1
ATOM 783 N N . ALA A 1 97 ? 0.835 11.688 13.802 1.00 82.94 97 ALA A N 1
ATOM 784 C CA . ALA A 1 97 ? -0.052 11.715 14.966 1.00 82.94 97 ALA A CA 1
ATOM 785 C C . ALA A 1 97 ? -0.826 10.393 15.142 1.00 82.94 97 ALA A C 1
ATOM 787 O O . ALA A 1 97 ? -1.070 9.960 16.272 1.00 82.94 97 ALA A O 1
ATOM 788 N N . ALA A 1 98 ? -1.161 9.711 14.039 1.00 81.19 98 ALA A N 1
ATOM 789 C CA . ALA A 1 98 ? -1.797 8.397 14.080 1.00 81.19 98 ALA A CA 1
ATOM 790 C C . ALA A 1 98 ? -0.873 7.308 14.663 1.00 81.19 98 ALA A C 1
ATOM 792 O O . ALA A 1 98 ? -1.354 6.438 15.387 1.00 81.19 98 ALA A O 1
ATOM 793 N N . LEU A 1 99 ? 0.442 7.387 14.420 1.00 87.25 99 LEU A N 1
ATOM 794 C CA . LEU A 1 99 ? 1.440 6.461 14.970 1.00 87.25 99 LEU A CA 1
ATOM 795 C C . LEU A 1 99 ? 1.632 6.650 16.474 1.00 87.25 99 LEU A C 1
ATOM 797 O O . LEU A 1 99 ? 1.787 5.665 17.196 1.00 87.25 99 LEU A O 1
ATOM 801 N N . PHE A 1 100 ? 1.603 7.899 16.944 1.00 88.88 100 PHE A N 1
ATOM 802 C CA . PHE A 1 100 ? 1.734 8.220 18.369 1.00 88.88 100 PHE A CA 1
ATOM 803 C C . PHE A 1 100 ? 0.475 7.891 19.177 1.00 88.88 100 PHE A C 1
ATOM 805 O O . PHE A 1 100 ? 0.572 7.573 20.360 1.00 88.88 100 PHE A O 1
ATOM 812 N N . SER A 1 101 ? -0.701 7.958 18.547 1.00 89.19 101 SER A N 1
ATOM 813 C CA . SER A 1 101 ? -1.985 7.671 19.204 1.00 89.19 101 SER A CA 1
ATOM 814 C C . SER A 1 101 ? -2.322 6.177 19.259 1.00 89.19 101 SER A C 1
ATOM 816 O O . SER A 1 101 ? -3.267 5.785 19.946 1.00 89.19 101 SER A O 1
ATOM 818 N N . ALA A 1 102 ? -1.598 5.351 18.505 1.00 93.12 102 ALA A N 1
ATOM 819 C CA . ALA A 1 102 ? -1.763 3.906 18.482 1.00 93.12 102 ALA A CA 1
ATOM 820 C C . ALA A 1 102 ? -0.908 3.214 19.555 1.00 93.12 102 ALA A C 1
ATOM 822 O O . ALA A 1 102 ? 0.098 3.732 20.045 1.00 93.12 102 ALA A O 1
ATOM 823 N N . GLY A 1 103 ? -1.305 1.999 19.913 1.00 94.44 103 GLY A N 1
ATOM 824 C CA . GLY A 1 103 ? -0.527 1.105 20.746 1.00 94.44 103 GLY A CA 1
ATOM 825 C C . GLY A 1 103 ? 0.801 0.744 20.081 1.00 94.44 103 GLY A C 1
ATOM 826 O O . GLY A 1 103 ? 0.882 0.515 18.874 1.00 94.44 103 GLY A O 1
ATOM 827 N N . LYS A 1 104 ? 1.851 0.620 20.902 1.00 94.88 104 LYS A N 1
ATOM 828 C CA . LYS A 1 104 ? 3.230 0.359 20.446 1.00 94.88 104 LYS A CA 1
ATOM 829 C C . LYS A 1 104 ? 3.341 -0.822 19.480 1.00 94.88 104 LYS A C 1
ATOM 831 O O . LYS A 1 104 ? 4.149 -0.778 18.558 1.00 94.88 104 LYS A O 1
ATOM 836 N N . GLU A 1 105 ? 2.547 -1.869 19.695 1.00 95.06 105 GLU A N 1
ATOM 837 C CA . GLU A 1 105 ? 2.562 -3.050 18.834 1.00 95.06 105 GLU A CA 1
ATOM 838 C C . GLU A 1 105 ? 2.056 -2.751 17.419 1.00 95.06 105 GLU A C 1
ATOM 840 O O . GLU A 1 105 ? 2.697 -3.148 16.448 1.00 95.06 105 GLU A O 1
ATOM 845 N N . PHE A 1 106 ? 0.955 -2.009 17.291 1.00 94.06 106 PHE A N 1
ATOM 846 C CA . PHE A 1 106 ? 0.372 -1.648 15.998 1.00 94.06 106 PHE A CA 1
ATOM 847 C C . PHE A 1 106 ? 1.291 -0.715 15.215 1.00 94.06 106 PHE A C 1
ATOM 849 O O . PHE A 1 106 ? 1.568 -0.973 14.044 1.00 94.06 106 PHE A O 1
ATOM 856 N N . SER A 1 107 ? 1.860 0.296 15.878 1.00 94.12 107 SER A N 1
ATOM 857 C CA . SER A 1 107 ? 2.850 1.187 15.261 1.00 94.12 107 SER A CA 1
ATOM 858 C C . SER A 1 107 ? 4.075 0.410 14.781 1.00 94.12 107 SER A C 1
ATOM 860 O O . SER A 1 107 ? 4.521 0.594 13.652 1.00 94.12 107 SER A O 1
ATOM 862 N N . ARG A 1 108 ? 4.588 -0.526 15.591 1.00 95.00 108 ARG A N 1
ATOM 863 C CA . ARG A 1 108 ? 5.729 -1.373 15.216 1.00 95.00 108 ARG A CA 1
ATOM 864 C C . ARG A 1 108 ? 5.431 -2.251 14.001 1.00 95.00 108 ARG A C 1
ATOM 866 O O . ARG A 1 108 ? 6.281 -2.371 13.120 1.00 95.00 108 ARG A O 1
ATOM 873 N N . ARG A 1 109 ? 4.262 -2.892 13.964 1.00 93.62 109 ARG A N 1
ATOM 874 C CA . ARG A 1 109 ? 3.853 -3.765 12.854 1.00 93.62 109 ARG A CA 1
ATOM 875 C C . ARG A 1 109 ? 3.676 -2.984 11.558 1.00 93.62 109 ARG A C 1
ATOM 877 O O . ARG A 1 109 ? 4.239 -3.383 10.542 1.00 93.62 109 ARG A O 1
ATOM 884 N N . TYR A 1 110 ? 2.989 -1.845 11.623 1.00 93.12 110 TYR A N 1
ATOM 885 C CA . TYR A 1 110 ? 2.847 -0.927 10.498 1.00 93.12 110 TYR A CA 1
ATOM 886 C C . TYR A 1 110 ? 4.211 -0.484 9.953 1.00 93.12 110 TYR A C 1
ATOM 888 O O . TYR A 1 110 ? 4.488 -0.679 8.772 1.00 93.12 110 TYR A O 1
ATOM 896 N N . LEU A 1 111 ? 5.092 0.038 10.815 1.00 91.31 111 LEU A N 1
ATOM 897 C CA . LEU A 1 111 ? 6.414 0.522 10.402 1.00 91.31 111 LEU A CA 1
ATOM 898 C C . LEU A 1 111 ? 7.271 -0.592 9.797 1.00 91.31 111 LEU A C 1
ATOM 900 O O . LEU A 1 111 ? 7.992 -0.359 8.834 1.00 91.31 111 LEU A O 1
ATOM 904 N N . ARG A 1 112 ? 7.171 -1.819 10.321 1.00 93.19 112 ARG A N 1
ATOM 905 C CA . ARG A 1 112 ? 7.847 -2.981 9.735 1.00 93.19 112 ARG A CA 1
ATOM 906 C C . ARG A 1 112 ? 7.300 -3.319 8.348 1.00 93.19 112 ARG A C 1
ATOM 908 O O . ARG A 1 112 ? 8.085 -3.624 7.461 1.00 93.19 112 ARG A O 1
ATOM 915 N N . ALA A 1 113 ? 5.981 -3.306 8.162 1.00 88.12 113 ALA A N 1
ATOM 916 C CA . ALA A 1 113 ? 5.370 -3.587 6.864 1.00 88.12 113 ALA A CA 1
ATOM 917 C C . ALA A 1 113 ? 5.758 -2.529 5.819 1.00 88.12 113 ALA A C 1
ATOM 919 O O . ALA A 1 113 ? 6.117 -2.894 4.700 1.00 88.12 113 ALA A O 1
ATOM 920 N N . LEU A 1 114 ? 5.752 -1.252 6.214 1.00 88.81 114 LEU A N 1
ATOM 921 C CA . LEU A 1 114 ? 6.235 -0.136 5.405 1.00 88.81 114 LEU A CA 1
ATOM 922 C C . LEU A 1 114 ? 7.703 -0.339 5.006 1.00 88.81 114 LEU A C 1
ATOM 924 O O . LEU A 1 114 ? 7.997 -0.416 3.817 1.00 88.81 114 LEU A O 1
ATOM 928 N N . ALA A 1 115 ? 8.593 -0.524 5.986 1.00 87.62 115 ALA A N 1
ATOM 929 C CA . ALA A 1 115 ? 10.023 -0.708 5.740 1.00 87.62 115 ALA A CA 1
ATOM 930 C C . ALA A 1 115 ? 10.302 -1.916 4.835 1.00 87.62 115 ALA A C 1
ATOM 932 O O . ALA A 1 115 ? 11.054 -1.806 3.877 1.00 87.62 115 ALA A O 1
ATOM 933 N N . ASN A 1 116 ? 9.637 -3.054 5.068 1.00 88.62 116 ASN A N 1
ATOM 934 C CA . ASN A 1 116 ? 9.790 -4.237 4.219 1.00 88.62 116 ASN A CA 1
ATOM 935 C C . ASN A 1 116 ? 9.404 -3.961 2.759 1.00 88.62 116 ASN A C 1
ATOM 937 O O . ASN A 1 116 ? 10.080 -4.433 1.845 1.00 88.62 116 ASN A O 1
ATOM 941 N N . TYR A 1 117 ? 8.306 -3.235 2.537 1.00 89.38 117 TYR A N 1
ATOM 942 C CA . TYR A 1 117 ? 7.861 -2.875 1.195 1.00 89.38 117 TYR A CA 1
ATOM 943 C C . TYR A 1 117 ? 8.838 -1.906 0.521 1.00 89.38 117 TYR A C 1
ATOM 945 O O . TYR A 1 117 ? 9.271 -2.167 -0.603 1.00 89.38 117 TYR A O 1
ATOM 953 N N . GLU A 1 118 ? 9.222 -0.833 1.213 1.00 86.62 118 GLU A N 1
ATOM 954 C CA . GLU A 1 118 ? 10.132 0.190 0.693 1.00 86.62 118 GLU A CA 1
ATOM 955 C C . GLU A 1 118 ? 11.531 -0.364 0.420 1.00 86.62 118 GLU A C 1
ATOM 957 O O . GLU A 1 118 ? 12.052 -0.175 -0.677 1.00 86.62 118 GLU A O 1
ATOM 962 N N . ASP A 1 119 ? 12.114 -1.116 1.356 1.00 87.94 119 ASP A N 1
ATOM 963 C CA . ASP A 1 119 ? 13.435 -1.726 1.187 1.00 87.94 119 ASP A CA 1
ATOM 964 C C . ASP A 1 119 ? 13.452 -2.678 -0.011 1.00 87.94 119 ASP A C 1
ATOM 966 O O . ASP A 1 119 ? 14.406 -2.703 -0.796 1.00 87.94 119 ASP A O 1
ATOM 970 N N . TYR A 1 120 ? 12.388 -3.469 -0.181 1.00 89.81 120 TYR A N 1
ATOM 971 C CA . TYR A 1 120 ? 12.288 -4.395 -1.301 1.00 89.81 120 TYR A CA 1
ATOM 972 C C . TYR A 1 120 ? 12.145 -3.657 -2.630 1.00 89.81 120 TYR A C 1
ATOM 974 O O . TYR A 1 120 ? 12.863 -3.980 -3.576 1.00 89.81 120 TYR A O 1
ATOM 982 N N . LEU A 1 121 ? 11.284 -2.641 -2.687 1.00 86.81 121 LEU A N 1
ATOM 983 C CA . LEU A 1 121 ? 11.110 -1.781 -3.855 1.00 86.81 121 LEU A CA 1
ATOM 984 C C . LEU A 1 121 ? 12.421 -1.087 -4.246 1.00 86.81 121 LEU A C 1
ATOM 986 O O . LEU A 1 121 ? 12.848 -1.179 -5.396 1.00 86.81 121 LEU A O 1
ATOM 990 N N . VAL A 1 122 ? 13.111 -0.480 -3.279 1.00 84.06 122 VAL A N 1
ATOM 991 C CA . VAL A 1 122 ? 14.428 0.138 -3.467 1.00 84.06 122 VAL A CA 1
ATOM 992 C C . VAL A 1 122 ? 15.428 -0.874 -4.022 1.00 84.06 122 VAL A C 1
ATOM 994 O O . VAL A 1 122 ? 16.160 -0.567 -4.962 1.00 84.06 122 VAL A O 1
ATOM 997 N N . ASN A 1 123 ? 15.449 -2.102 -3.501 1.00 87.44 123 ASN A N 1
ATOM 998 C CA . ASN A 1 123 ? 16.325 -3.152 -4.019 1.00 87.44 123 ASN A CA 1
ATOM 999 C C . ASN A 1 123 ? 16.018 -3.528 -5.479 1.00 87.44 123 ASN A C 1
ATOM 1001 O O . ASN A 1 123 ? 16.957 -3.821 -6.216 1.00 87.44 123 ASN A O 1
ATOM 1005 N N . GLN A 1 124 ? 14.754 -3.473 -5.914 1.00 84.88 124 GLN A N 1
ATOM 1006 C CA . GLN A 1 124 ? 14.383 -3.696 -7.320 1.00 84.88 124 GLN A CA 1
ATOM 1007 C C . GLN A 1 124 ? 14.737 -2.516 -8.238 1.00 84.88 124 GLN A C 1
ATOM 1009 O O . GLN A 1 124 ? 14.939 -2.715 -9.437 1.00 84.88 124 GLN A O 1
ATOM 1014 N N . LEU A 1 125 ? 14.827 -1.301 -7.689 1.00 78.69 125 LEU A N 1
ATOM 1015 C CA . LEU A 1 125 ? 15.184 -0.081 -8.423 1.00 78.69 125 LEU A CA 1
ATOM 1016 C C . LEU A 1 125 ? 16.703 0.140 -8.525 1.00 78.69 125 LEU A C 1
ATOM 1018 O O . LEU A 1 125 ? 17.168 0.739 -9.489 1.00 78.69 125 LEU A O 1
ATOM 1022 N N . LYS A 1 126 ? 17.507 -0.385 -7.591 1.00 78.12 126 LYS A N 1
ATOM 1023 C CA . LYS A 1 126 ? 18.984 -0.266 -7.605 1.00 78.12 126 LYS A CA 1
ATOM 1024 C C . LYS A 1 126 ? 19.673 -0.646 -8.929 1.00 78.12 126 LYS A C 1
ATOM 1026 O O . LYS A 1 126 ? 20.637 0.031 -9.279 1.00 78.12 126 LYS A O 1
ATOM 1031 N N . PRO A 1 127 ? 19.244 -1.689 -9.670 1.00 74.38 127 PRO A N 1
ATOM 1032 C CA . PRO A 1 127 ? 19.863 -2.049 -10.948 1.00 74.38 127 PRO A CA 1
ATOM 1033 C C . PRO A 1 127 ? 19.767 -0.969 -12.037 1.00 74.38 127 PRO A C 1
ATOM 1035 O O . PRO A 1 127 ? 20.485 -1.043 -13.027 1.00 74.38 127 PRO A O 1
ATOM 1038 N N . TRP A 1 128 ? 18.925 0.049 -11.859 1.00 67.56 128 TRP A N 1
ATOM 1039 C CA . TRP A 1 128 ? 18.639 1.105 -12.835 1.00 67.56 128 TRP A CA 1
ATOM 1040 C C . TRP A 1 128 ? 19.567 2.302 -12.652 1.00 67.56 128 TRP A C 1
ATOM 1042 O O . TRP A 1 128 ? 19.163 3.460 -12.717 1.00 67.56 128 TRP A O 1
ATOM 1052 N N . ALA A 1 129 ? 20.834 1.989 -12.387 1.00 50.97 129 ALA A N 1
ATOM 1053 C CA . ALA A 1 129 ? 21.871 2.878 -11.877 1.00 50.97 129 ALA A CA 1
ATOM 1054 C C . ALA A 1 129 ? 22.261 4.051 -12.804 1.00 50.97 129 ALA A C 1
ATOM 1056 O O . ALA A 1 129 ? 23.188 4.791 -12.479 1.00 50.97 129 ALA A O 1
ATOM 1057 N N . SER A 1 130 ? 21.590 4.234 -13.946 1.00 62.78 130 SER A N 1
ATOM 1058 C CA . SER A 1 130 ? 21.689 5.449 -14.762 1.00 62.78 130 SER A CA 1
ATOM 1059 C C . SER A 1 130 ? 20.890 6.621 -14.175 1.00 62.78 130 SER A C 1
ATOM 1061 O O . SER A 1 130 ? 21.254 7.771 -14.410 1.00 62.78 130 SER A O 1
ATOM 1063 N N . MET A 1 131 ? 19.846 6.349 -13.384 1.00 64.25 131 MET A N 1
ATOM 1064 C CA . MET A 1 131 ? 19.105 7.348 -12.608 1.00 64.25 131 MET A CA 1
ATOM 1065 C C . MET A 1 131 ? 19.562 7.348 -11.148 1.00 64.25 131 MET A C 1
ATOM 1067 O O . MET A 1 131 ? 19.967 6.315 -10.606 1.00 64.25 131 MET A O 1
ATOM 1071 N N . SER A 1 132 ? 19.467 8.498 -10.473 1.00 73.62 132 SER A N 1
ATOM 1072 C CA . SER A 1 132 ? 19.625 8.502 -9.019 1.00 73.62 132 SER A CA 1
ATOM 1073 C C . SER A 1 132 ? 18.476 7.706 -8.383 1.00 73.62 132 SER A C 1
ATOM 1075 O O . SER A 1 132 ? 17.348 7.711 -8.879 1.00 73.62 132 SER A O 1
ATOM 1077 N N . LEU A 1 133 ? 18.738 7.014 -7.268 1.00 67.12 133 LEU A N 1
ATOM 1078 C CA . LEU A 1 133 ? 17.700 6.249 -6.561 1.00 67.12 133 LEU A CA 1
ATOM 1079 C C . LEU A 1 133 ? 16.515 7.139 -6.145 1.00 67.12 133 LEU A C 1
ATOM 1081 O O . LEU A 1 133 ? 15.376 6.679 -6.145 1.00 67.12 133 LEU A O 1
ATOM 1085 N N . GLY A 1 134 ? 16.785 8.408 -5.818 1.00 66.88 134 GLY A N 1
ATOM 1086 C CA . GLY A 1 134 ? 15.754 9.396 -5.507 1.00 66.88 134 GLY A CA 1
ATOM 1087 C C . GLY A 1 134 ? 14.836 9.668 -6.697 1.00 66.88 134 GLY A C 1
ATOM 1088 O O . GLY A 1 134 ? 13.620 9.643 -6.534 1.00 66.88 134 GLY A O 1
ATOM 1089 N N . ASP A 1 135 ? 15.398 9.830 -7.896 1.00 68.94 135 ASP A N 1
ATOM 1090 C CA . ASP A 1 135 ? 14.614 10.050 -9.118 1.00 68.94 135 ASP A CA 1
ATOM 1091 C C . ASP A 1 135 ? 13.795 8.809 -9.491 1.00 68.94 135 ASP A C 1
ATOM 1093 O O . ASP A 1 135 ? 12.632 8.925 -9.870 1.00 68.94 135 ASP A O 1
ATOM 1097 N N . ALA A 1 136 ? 14.367 7.611 -9.335 1.00 67.00 136 ALA A N 1
ATOM 1098 C CA . ALA A 1 136 ? 13.672 6.354 -9.608 1.00 67.00 136 ALA A CA 1
ATOM 1099 C C . ALA A 1 136 ? 12.495 6.120 -8.639 1.00 67.00 136 ALA A C 1
ATOM 1101 O O . ALA A 1 136 ? 11.407 5.721 -9.058 1.00 67.00 136 ALA A O 1
ATOM 1102 N N . MET A 1 137 ? 12.688 6.416 -7.348 1.00 70.19 137 MET A N 1
ATOM 1103 C CA . MET A 1 137 ? 11.626 6.364 -6.337 1.00 70.19 137 MET A CA 1
ATOM 1104 C C . MET A 1 137 ? 10.551 7.422 -6.581 1.00 70.19 137 MET A C 1
ATOM 1106 O O . MET A 1 137 ? 9.366 7.099 -6.531 1.00 70.19 137 MET A O 1
ATOM 1110 N N . GLY A 1 138 ? 10.954 8.659 -6.883 1.00 68.94 138 GLY A N 1
ATOM 1111 C CA . GLY A 1 138 ? 10.034 9.748 -7.196 1.00 68.94 138 GLY A CA 1
ATOM 1112 C C . GLY A 1 138 ? 9.182 9.427 -8.420 1.00 68.94 138 GLY A C 1
ATOM 1113 O O . GLY A 1 138 ? 7.970 9.606 -8.387 1.00 68.94 138 GLY A O 1
ATOM 1114 N N . LEU A 1 139 ? 9.787 8.857 -9.463 1.00 67.00 139 LEU A N 1
ATOM 1115 C CA . LEU A 1 139 ? 9.079 8.403 -10.654 1.00 67.00 139 LEU A CA 1
ATOM 1116 C C . LEU A 1 139 ? 8.079 7.286 -10.337 1.00 67.00 139 LEU A C 1
ATOM 1118 O O . LEU A 1 139 ? 6.930 7.345 -10.767 1.00 67.00 139 LEU A O 1
ATOM 1122 N N . TYR A 1 140 ? 8.493 6.285 -9.559 1.00 71.00 140 TYR A N 1
ATOM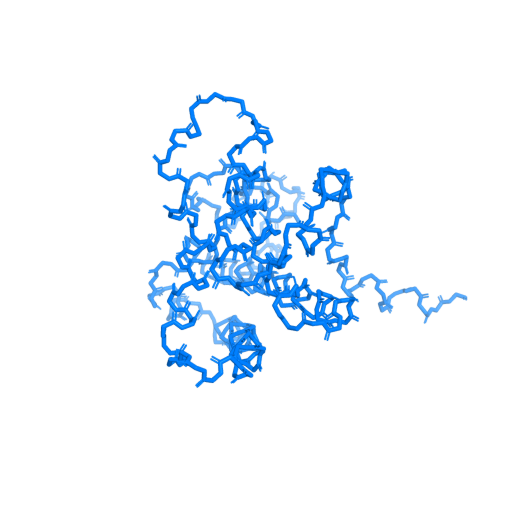 1123 C CA . TYR A 1 140 ? 7.619 5.186 -9.158 1.00 71.00 140 TYR A CA 1
ATOM 1124 C C . TYR A 1 140 ? 6.431 5.668 -8.311 1.00 71.00 140 TYR A C 1
ATOM 1126 O O . TYR A 1 140 ? 5.290 5.287 -8.571 1.00 71.00 140 TYR A O 1
ATOM 1134 N N . GLN A 1 141 ? 6.673 6.536 -7.326 1.00 72.50 141 GLN A N 1
ATOM 1135 C CA . GLN A 1 141 ? 5.614 7.134 -6.509 1.00 72.50 141 GLN A CA 1
ATOM 1136 C C . GLN A 1 141 ? 4.679 7.989 -7.362 1.00 72.50 141 GLN A C 1
ATOM 1138 O O . GLN A 1 141 ? 3.466 7.819 -7.292 1.00 72.50 141 GLN A O 1
ATOM 1143 N N . TRP A 1 142 ? 5.234 8.824 -8.243 1.00 66.31 142 TRP A N 1
ATOM 1144 C CA . TRP A 1 142 ? 4.464 9.662 -9.157 1.00 66.31 142 TRP A CA 1
ATOM 1145 C C . TRP A 1 142 ? 3.528 8.838 -10.057 1.00 66.31 142 TRP A C 1
ATOM 1147 O O . TRP A 1 142 ? 2.370 9.201 -10.286 1.00 66.31 142 TRP A O 1
ATOM 1157 N N . VAL A 1 143 ? 4.008 7.681 -10.512 1.00 64.75 143 VAL A N 1
ATOM 1158 C CA . VAL A 1 143 ? 3.228 6.697 -11.264 1.00 64.75 143 VAL A CA 1
ATOM 1159 C C . VAL A 1 143 ? 2.122 6.067 -10.410 1.00 64.75 143 VAL A C 1
ATOM 1161 O O . VAL A 1 143 ? 0.970 6.025 -10.844 1.00 64.75 143 VAL A O 1
ATOM 1164 N N . VAL A 1 144 ? 2.448 5.571 -9.213 1.00 65.44 144 VAL A N 1
ATOM 1165 C CA . VAL A 1 144 ? 1.504 4.858 -8.330 1.00 65.44 144 VAL A CA 1
ATOM 1166 C C . VAL A 1 144 ? 0.411 5.779 -7.789 1.00 65.44 144 VAL A C 1
ATOM 1168 O O . VAL A 1 144 ? -0.744 5.368 -7.681 1.00 65.44 144 VAL A O 1
ATOM 1171 N N . GLU A 1 145 ? 0.745 7.034 -7.506 1.00 67.31 145 GLU A N 1
ATOM 1172 C CA . GLU A 1 145 ? -0.218 8.072 -7.128 1.00 67.31 145 GLU A CA 1
ATOM 1173 C C . GLU A 1 145 ? -1.121 8.484 -8.304 1.00 67.31 145 GLU A C 1
ATOM 1175 O O . GLU A 1 145 ? -2.154 9.134 -8.122 1.00 67.31 145 GLU A O 1
ATOM 1180 N N . GLY A 1 146 ? -0.787 8.039 -9.519 1.00 54.53 146 GLY A N 1
ATOM 1181 C CA . GLY A 1 146 ? -1.607 8.223 -10.702 1.00 54.53 146 GLY A CA 1
ATOM 1182 C C . GLY A 1 146 ? -1.557 9.646 -11.244 1.00 54.53 146 GLY A C 1
ATOM 1183 O O . GLY A 1 146 ? -2.543 10.094 -11.822 1.00 54.53 146 GLY A O 1
ATOM 1184 N N . HIS A 1 147 ? -0.439 10.364 -11.102 1.00 49.62 147 HIS A N 1
ATOM 1185 C CA . HIS A 1 147 ? -0.291 11.715 -11.670 1.00 49.62 147 HIS A CA 1
ATOM 1186 C C . HIS A 1 147 ? -0.245 11.730 -13.212 1.00 49.62 147 HIS A C 1
ATOM 1188 O O . HIS A 1 147 ? -0.471 12.772 -13.819 1.00 49.62 147 HIS A O 1
ATOM 1194 N N . LEU A 1 148 ? -0.069 10.574 -13.870 1.00 42.53 148 LEU A N 1
ATOM 1195 C CA . LEU A 1 148 ? -0.344 10.399 -15.311 1.00 42.53 148 LEU A CA 1
ATOM 1196 C C . LEU A 1 148 ? -1.840 10.468 -15.665 1.00 42.53 148 LEU A C 1
ATOM 1198 O O . LEU A 1 148 ? -2.183 10.625 -16.832 1.00 42.53 148 LEU A O 1
ATOM 1202 N N . LEU A 1 149 ? -2.736 10.358 -14.680 1.00 42.09 149 LEU A N 1
ATOM 1203 C CA . LEU A 1 149 ? -4.193 10.308 -14.861 1.00 42.09 149 LEU A CA 1
ATOM 1204 C C . LEU A 1 149 ? -4.880 11.659 -14.608 1.00 42.09 149 LEU A C 1
ATOM 1206 O O . LEU A 1 149 ? -6.087 11.695 -14.379 1.00 42.09 149 LEU A O 1
ATOM 1210 N N . VAL A 1 150 ? -4.150 12.782 -14.666 1.00 38.97 150 VAL A N 1
ATOM 1211 C CA . VAL A 1 150 ? -4.772 14.126 -14.643 1.00 38.97 150 VAL A CA 1
ATOM 1212 C C . VAL A 1 150 ? -5.624 14.379 -15.904 1.00 38.97 150 VAL A C 1
ATOM 1214 O O . VAL A 1 150 ? -6.395 15.333 -15.955 1.00 38.97 150 VAL A O 1
ATOM 1217 N N . MET A 1 151 ? -5.586 13.485 -16.896 1.00 36.97 151 MET A N 1
ATOM 1218 C CA . MET A 1 151 ? -6.576 13.458 -17.971 1.00 36.97 151 MET A CA 1
ATOM 1219 C C . MET A 1 151 ? -7.825 12.687 -17.526 1.00 36.97 151 MET A C 1
ATOM 1221 O O . MET A 1 151 ? -7.884 11.467 -17.621 1.00 36.97 151 MET A O 1
ATOM 1225 N N . GLU A 1 152 ? -8.782 13.438 -16.980 1.00 36.59 152 GLU A N 1
ATOM 1226 C CA . GLU A 1 152 ? -10.223 13.153 -16.939 1.00 36.59 152 GLU A CA 1
ATOM 1227 C C . GLU A 1 152 ? -10.631 11.666 -16.955 1.00 36.59 152 GLU A C 1
ATOM 1229 O O . GLU A 1 152 ? -11.206 11.163 -17.915 1.00 36.59 152 GLU A O 1
ATOM 1234 N N . LEU A 1 153 ? -10.473 10.973 -15.822 1.00 41.06 153 LEU A N 1
ATOM 1235 C CA . LEU A 1 153 ? -11.353 9.844 -15.484 1.00 41.06 153 LEU A CA 1
ATOM 1236 C C . LEU A 1 153 ? -12.721 10.401 -15.039 1.00 41.06 153 LEU A C 1
ATOM 1238 O O . LEU A 1 153 ? -13.145 10.263 -13.890 1.00 41.06 153 LEU A O 1
ATOM 1242 N N . HIS A 1 154 ? -13.386 11.125 -15.937 1.00 37.50 154 HIS A N 1
ATOM 1243 C CA . HIS A 1 154 ? -14.787 11.506 -15.822 1.00 37.50 154 HIS A CA 1
ATOM 1244 C C . HIS A 1 154 ? -15.576 10.645 -16.798 1.00 37.50 154 HIS A C 1
ATOM 1246 O O . HIS A 1 154 ? -15.674 10.949 -17.979 1.00 37.50 154 HIS A O 1
ATOM 1252 N N . GLY A 1 155 ? -16.149 9.564 -16.274 1.00 40.38 155 GLY A N 1
ATOM 1253 C CA . GLY A 1 155 ? -17.034 8.696 -17.037 1.00 40.38 155 GLY A CA 1
ATOM 1254 C C . GLY A 1 155 ? -16.364 7.398 -17.461 1.00 40.38 155 GLY A C 1
ATOM 1255 O O . GLY A 1 155 ? -15.476 7.376 -18.301 1.00 40.38 155 GLY A O 1
ATOM 1256 N N . ASP A 1 156 ? -16.885 6.328 -16.874 1.00 42.03 156 ASP A N 1
ATOM 1257 C CA . ASP A 1 156 ? -16.626 4.929 -17.177 1.00 42.03 156 ASP A CA 1
ATOM 1258 C C . ASP A 1 156 ? -15.189 4.434 -16.972 1.00 42.03 156 ASP A C 1
ATOM 1260 O O . ASP A 1 156 ? -14.190 5.131 -17.125 1.00 42.03 156 ASP A O 1
ATOM 1264 N N . HIS A 1 157 ? -15.083 3.170 -16.593 1.00 50.56 157 HIS A N 1
ATOM 1265 C CA . HIS A 1 157 ? -13.833 2.463 -16.354 1.00 50.56 157 HIS A CA 1
ATOM 1266 C C . HIS A 1 157 ? -13.114 2.159 -17.679 1.00 50.56 157 HIS A C 1
ATOM 1268 O O . HIS A 1 157 ? -12.807 0.994 -17.966 1.00 50.56 157 HIS A O 1
ATOM 1274 N N . SER A 1 158 ? -12.894 3.175 -18.518 1.00 55.38 158 SER A N 1
ATOM 1275 C CA . SER A 1 158 ? -12.369 2.995 -19.860 1.00 55.38 158 SER A CA 1
ATOM 1276 C C . SER A 1 158 ? -10.953 2.432 -19.759 1.00 55.38 158 SER A C 1
ATOM 1278 O O . SER A 1 158 ? -10.053 2.970 -19.111 1.00 55.38 158 SER A O 1
ATOM 1280 N N . SER A 1 159 ? -10.757 1.280 -20.388 1.00 59.31 159 SER A N 1
ATOM 1281 C CA . SER A 1 159 ? -9.458 0.629 -20.568 1.00 59.31 159 SER A CA 1
ATOM 1282 C C . SER A 1 159 ? -8.406 1.569 -21.173 1.00 59.31 159 SER A C 1
ATOM 1284 O O . SER A 1 159 ? -7.215 1.313 -21.057 1.00 59.31 159 SER A O 1
ATOM 1286 N N . GLU A 1 160 ? -8.836 2.671 -21.784 1.00 60.50 160 GLU A N 1
ATOM 1287 C CA . GLU A 1 160 ? -8.019 3.658 -22.480 1.00 60.50 160 GLU A CA 1
ATOM 1288 C C . GLU A 1 160 ? -7.133 4.495 -21.543 1.00 60.50 160 GLU A C 1
ATOM 1290 O O . GLU A 1 160 ? -5.927 4.578 -21.772 1.00 60.50 160 GLU A O 1
ATOM 1295 N N . GLY A 1 161 ? -7.670 5.022 -20.433 1.00 59.56 161 GLY A N 1
ATOM 1296 C CA . GLY A 1 161 ? -6.858 5.753 -19.445 1.00 59.56 161 GLY A CA 1
ATOM 1297 C C . GLY A 1 161 ? -5.825 4.855 -18.753 1.00 59.56 161 GLY A C 1
ATOM 1298 O O . GLY A 1 161 ? -4.703 5.266 -18.456 1.00 59.56 161 GLY A O 1
ATOM 1299 N N . TYR A 1 162 ? -6.178 3.585 -18.560 1.00 63.25 162 TYR A N 1
ATOM 1300 C CA . TYR A 1 162 ? -5.286 2.585 -17.984 1.00 63.25 162 TYR A CA 1
ATOM 1301 C C . TYR A 1 162 ? -4.199 2.119 -18.972 1.00 63.25 162 TYR A C 1
ATOM 1303 O O . TYR A 1 162 ? -3.047 1.962 -18.574 1.00 63.25 162 TYR A O 1
ATOM 1311 N N . ARG A 1 163 ? -4.510 1.997 -20.272 1.00 68.81 163 ARG A N 1
ATOM 1312 C CA . ARG A 1 163 ? -3.503 1.777 -21.328 1.00 68.81 163 ARG A CA 1
ATOM 1313 C C . ARG A 1 163 ? -2.526 2.939 -21.441 1.00 68.81 163 ARG A C 1
ATOM 1315 O O . ARG A 1 163 ? -1.326 2.705 -21.497 1.00 68.81 163 ARG A O 1
ATOM 1322 N N . ALA A 1 164 ? -3.015 4.179 -21.421 1.00 67.31 164 ALA A N 1
ATOM 1323 C CA . ALA A 1 164 ? -2.155 5.360 -21.484 1.00 67.31 164 ALA A CA 1
ATOM 1324 C C . ALA A 1 164 ? -1.143 5.393 -20.325 1.00 67.31 164 ALA A C 1
ATOM 1326 O O . ALA A 1 164 ? 0.019 5.751 -20.520 1.00 67.31 164 ALA A O 1
ATOM 1327 N N . LEU A 1 165 ? -1.562 4.952 -19.134 1.00 67.25 165 LEU A N 1
ATOM 1328 C CA . LEU A 1 165 ? -0.681 4.755 -17.988 1.00 67.25 165 LEU A CA 1
ATOM 1329 C C . LEU A 1 165 ? 0.356 3.651 -18.250 1.00 67.25 165 LEU A C 1
ATOM 1331 O O . LEU A 1 165 ? 1.547 3.902 -18.085 1.00 67.25 165 LEU A O 1
ATOM 1335 N N . VAL A 1 166 ? -0.073 2.454 -18.665 1.00 71.69 166 VAL A N 1
ATOM 1336 C CA . VAL A 1 166 ? 0.827 1.329 -18.993 1.00 71.69 166 VAL A CA 1
ATOM 1337 C C . VAL A 1 166 ? 1.871 1.751 -20.030 1.00 71.69 166 VAL A C 1
ATOM 1339 O O . VAL A 1 166 ? 3.056 1.467 -19.869 1.00 71.69 166 VAL A O 1
ATOM 1342 N N . ASP A 1 167 ? 1.453 2.484 -21.059 1.00 72.00 167 ASP A N 1
ATOM 1343 C CA . ASP A 1 167 ? 2.334 3.009 -22.095 1.00 72.00 167 ASP A CA 1
ATOM 1344 C C . ASP A 1 167 ? 3.274 4.096 -21.581 1.00 72.00 167 ASP A C 1
ATOM 1346 O O . ASP A 1 167 ? 4.447 4.114 -21.954 1.00 72.00 167 ASP A O 1
ATOM 1350 N N . GLY A 1 168 ? 2.784 4.997 -20.729 1.00 67.88 168 GLY A N 1
ATOM 1351 C CA . GLY A 1 168 ? 3.593 6.035 -20.096 1.00 67.88 168 GLY A CA 1
ATOM 1352 C C . GLY A 1 168 ? 4.701 5.436 -19.233 1.00 67.88 168 GLY A C 1
ATOM 1353 O O . GLY A 1 168 ? 5.870 5.776 -19.410 1.00 67.88 168 GLY A O 1
ATOM 1354 N N . ILE A 1 169 ? 4.353 4.488 -18.360 1.00 67.88 169 ILE A N 1
ATOM 1355 C CA . ILE A 1 169 ? 5.315 3.788 -17.503 1.00 67.88 169 ILE A CA 1
ATOM 1356 C C . ILE A 1 169 ? 6.250 2.926 -18.354 1.00 67.88 169 ILE A C 1
ATOM 1358 O O . ILE A 1 169 ? 7.458 2.962 -18.160 1.00 67.88 169 ILE A O 1
ATOM 1362 N N . GLY A 1 170 ? 5.724 2.183 -19.329 1.00 69.31 170 GLY A N 1
ATOM 1363 C CA . GLY A 1 170 ? 6.531 1.359 -20.225 1.00 69.31 170 GLY A CA 1
ATOM 1364 C C . GLY A 1 170 ? 7.580 2.178 -20.978 1.00 69.31 170 GLY A C 1
ATOM 1365 O O . GLY A 1 170 ? 8.725 1.755 -21.060 1.00 69.31 170 GLY A O 1
ATOM 1366 N N . LYS A 1 171 ? 7.231 3.380 -21.456 1.00 70.88 171 LYS A N 1
ATOM 1367 C CA . LYS A 1 171 ? 8.190 4.317 -22.069 1.00 70.88 171 LYS A CA 1
ATOM 1368 C C . LYS A 1 171 ? 9.239 4.810 -21.076 1.00 70.88 171 LYS A C 1
ATOM 1370 O O . LYS A 1 171 ? 10.417 4.810 -21.406 1.00 70.88 171 LYS A O 1
ATOM 1375 N N . LEU A 1 172 ? 8.815 5.217 -19.879 1.00 66.81 172 LEU A N 1
ATOM 1376 C CA . LEU A 1 172 ? 9.712 5.684 -18.816 1.00 66.81 172 LEU A CA 1
ATOM 1377 C C . LEU A 1 172 ? 10.712 4.614 -18.375 1.00 66.81 172 LEU A C 1
ATOM 1379 O O . LEU A 1 172 ? 11.840 4.927 -18.014 1.00 66.81 172 LEU A O 1
ATOM 1383 N N . LEU A 1 173 ? 10.283 3.357 -18.409 1.00 69.62 173 LEU A N 1
ATOM 1384 C CA . LEU A 1 173 ? 11.087 2.202 -18.050 1.00 69.62 173 LEU A CA 1
ATOM 1385 C C . LEU A 1 173 ? 11.846 1.594 -19.242 1.00 69.62 173 LEU A C 1
ATOM 1387 O O . LEU A 1 173 ? 12.431 0.523 -19.090 1.00 69.62 173 LEU A O 1
ATOM 1391 N N . GLU A 1 174 ? 11.807 2.241 -20.413 1.00 74.38 174 GLU A N 1
ATOM 1392 C CA . GLU A 1 174 ? 12.428 1.774 -21.664 1.00 74.38 174 GLU A CA 1
ATOM 1393 C C . GLU A 1 174 ? 12.017 0.336 -22.048 1.00 74.38 174 GLU A C 1
ATOM 1395 O O . GLU A 1 174 ? 12.787 -0.447 -22.600 1.00 74.38 174 GLU A O 1
ATOM 1400 N N . ILE A 1 175 ? 10.769 -0.027 -21.746 1.00 73.81 175 ILE A N 1
ATOM 1401 C CA . ILE A 1 175 ? 10.172 -1.318 -22.085 1.00 73.81 175 ILE A CA 1
ATOM 1402 C C . ILE A 1 175 ? 9.473 -1.198 -23.440 1.00 73.81 175 ILE A C 1
ATOM 1404 O O . ILE A 1 175 ? 8.533 -0.405 -23.614 1.00 73.81 175 ILE A O 1
ATOM 1408 N N . GLU A 1 176 ? 9.903 -2.038 -24.380 1.00 79.00 176 GLU A N 1
ATOM 1409 C CA . GLU A 1 176 ? 9.270 -2.205 -25.690 1.00 79.00 176 GLU A CA 1
ATOM 1410 C C . GLU A 1 176 ? 7.770 -2.538 -25.563 1.00 79.00 176 GLU A C 1
ATOM 1412 O O . GLU A 1 176 ? 7.364 -3.171 -24.583 1.00 79.00 176 GLU A O 1
ATOM 1417 N N . PRO A 1 177 ? 6.913 -2.117 -26.514 1.00 77.12 177 PRO A N 1
ATOM 1418 C CA . PRO A 1 177 ? 5.464 -2.323 -26.429 1.00 77.12 177 PRO A CA 1
ATOM 1419 C C . PRO A 1 177 ? 5.038 -3.783 -26.225 1.00 77.12 177 PRO A C 1
ATOM 1421 O O . PRO A 1 177 ? 4.100 -4.043 -25.479 1.00 77.12 177 PRO A O 1
ATOM 1424 N N . ASP A 1 178 ? 5.752 -4.734 -26.828 1.00 76.56 178 ASP A N 1
ATOM 1425 C CA . ASP A 1 178 ? 5.531 -6.182 -26.686 1.00 76.56 178 ASP A CA 1
ATOM 1426 C C . ASP A 1 178 ? 5.898 -6.723 -25.290 1.00 76.56 178 ASP A C 1
ATOM 1428 O O . ASP A 1 178 ? 5.511 -7.824 -24.903 1.00 76.56 178 ASP A O 1
ATOM 1432 N N . GLY A 1 179 ? 6.655 -5.948 -24.513 1.00 69.50 179 GLY A N 1
ATOM 1433 C CA . GLY A 1 179 ? 7.019 -6.244 -23.139 1.00 69.50 179 GLY A CA 1
ATOM 1434 C C . GLY A 1 179 ? 6.054 -5.697 -22.091 1.00 69.50 179 GLY A C 1
ATOM 1435 O O . GLY A 1 179 ? 6.287 -5.940 -20.901 1.00 69.50 179 GLY A O 1
ATOM 1436 N N . ARG A 1 180 ? 5.021 -4.959 -22.509 1.00 77.19 180 ARG A N 1
ATOM 1437 C CA . ARG A 1 180 ? 4.007 -4.347 -21.641 1.00 77.19 180 ARG A CA 1
ATOM 1438 C C . ARG A 1 180 ? 2.815 -5.296 -21.454 1.00 77.19 180 ARG A C 1
ATOM 1440 O O . ARG A 1 180 ? 2.596 -6.144 -22.314 1.00 77.19 180 ARG A O 1
ATOM 1447 N N . PRO A 1 181 ? 2.057 -5.178 -20.349 1.00 72.81 181 PRO A N 1
ATOM 1448 C CA . PRO A 1 181 ? 0.828 -5.942 -20.166 1.00 72.81 181 PRO A CA 1
ATOM 1449 C C . PRO A 1 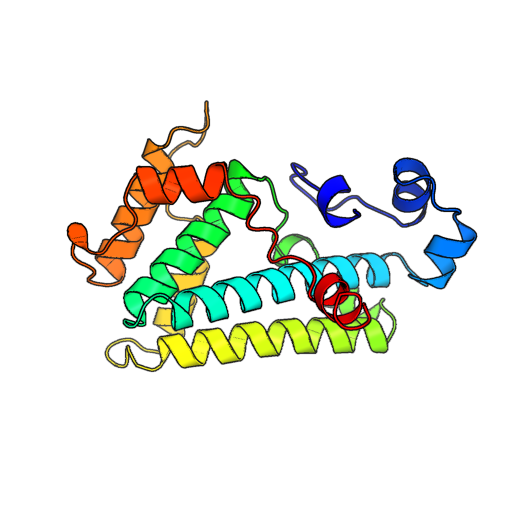181 ? -0.137 -5.778 -21.346 1.00 72.81 181 PRO A C 1
ATOM 1451 O O . PRO A 1 181 ? -0.475 -4.656 -21.730 1.00 72.81 181 PRO A O 1
ATOM 1454 N N . SER A 1 182 ? -0.592 -6.900 -21.893 1.00 74.38 182 SER A N 1
ATOM 1455 C CA . SER A 1 182 ? -1.650 -6.963 -22.900 1.00 74.38 182 SER A CA 1
ATOM 1456 C C . SER A 1 182 ? -3.023 -6.666 -22.295 1.00 74.38 182 SER A C 1
ATOM 1458 O O . SER A 1 182 ? -3.243 -6.824 -21.096 1.00 74.38 182 SER A O 1
ATOM 1460 N N . ASP A 1 183 ? -3.995 -6.302 -23.130 1.00 68.50 183 ASP A N 1
ATOM 1461 C CA . ASP A 1 183 ? -5.376 -6.092 -22.678 1.00 68.50 183 ASP A CA 1
ATOM 1462 C C . ASP A 1 183 ? -5.975 -7.309 -21.978 1.00 68.50 183 ASP A C 1
ATOM 1464 O O . ASP A 1 183 ? -6.751 -7.163 -21.037 1.00 68.50 183 ASP A O 1
ATOM 1468 N N . GLU A 1 184 ? -5.613 -8.506 -22.428 1.00 69.75 184 GLU A N 1
ATOM 1469 C CA . GLU A 1 184 ? -6.063 -9.761 -21.838 1.00 69.75 184 GLU A CA 1
ATOM 1470 C C . GLU A 1 184 ? -5.472 -9.952 -20.439 1.00 69.75 184 GLU A C 1
ATOM 1472 O O . GLU A 1 184 ? -6.211 -10.298 -19.522 1.00 69.75 184 GLU A O 1
ATOM 1477 N N . GLU A 1 185 ? -4.186 -9.648 -20.234 1.00 69.50 185 GLU A N 1
ATOM 1478 C CA . GLU A 1 185 ? -3.550 -9.670 -18.907 1.00 69.50 185 GLU A CA 1
ATOM 1479 C C . GLU A 1 185 ? -4.163 -8.621 -17.970 1.00 69.50 185 GLU A C 1
ATOM 1481 O O . GLU A 1 185 ? -4.474 -8.913 -16.814 1.00 69.50 185 GLU A O 1
ATOM 1486 N N . LEU A 1 186 ? -4.425 -7.416 -18.479 1.00 66.94 186 LEU A N 1
ATOM 1487 C CA . LEU A 1 186 ? -5.069 -6.351 -17.709 1.00 66.94 186 LEU A CA 1
ATOM 1488 C C . LEU A 1 186 ? -6.527 -6.693 -17.348 1.00 66.94 186 LEU A C 1
ATOM 1490 O O . LEU A 1 186 ? -6.988 -6.378 -16.249 1.00 66.94 186 LEU A O 1
ATOM 1494 N N . GLN A 1 187 ? -7.266 -7.355 -18.244 1.00 64.25 187 GLN A N 1
ATOM 1495 C CA . GLN A 1 187 ? -8.609 -7.874 -17.959 1.00 64.25 187 GLN A CA 1
ATOM 1496 C C . GLN A 1 187 ? -8.570 -9.077 -17.015 1.00 64.25 187 GLN A C 1
ATOM 1498 O O . GLN A 1 187 ? -9.457 -9.228 -16.178 1.00 64.25 187 GLN A O 1
ATOM 1503 N N . GLN A 1 188 ? -7.533 -9.911 -17.075 1.00 65.12 188 GLN A N 1
ATOM 1504 C CA . GLN A 1 188 ? -7.341 -10.965 -16.087 1.00 65.12 188 GLN A CA 1
ATOM 1505 C C . GLN A 1 188 ? -7.137 -10.384 -14.693 1.00 65.12 188 GLN A C 1
ATOM 1507 O O . GLN A 1 188 ? -7.717 -10.926 -13.767 1.00 65.12 188 GLN A O 1
ATOM 1512 N N . TRP A 1 189 ? -6.447 -9.253 -14.519 1.00 63.69 189 TRP A N 1
ATOM 1513 C CA . TRP A 1 189 ? -6.379 -8.587 -13.206 1.00 63.69 189 TRP A CA 1
ATOM 1514 C C . TRP A 1 189 ? -7.720 -8.029 -12.735 1.00 63.69 189 TRP A C 1
ATOM 1516 O O . TRP A 1 189 ? -7.944 -7.915 -11.532 1.00 63.69 189 TRP A O 1
ATOM 1526 N N . ARG A 1 190 ? -8.629 -7.714 -13.668 1.00 54.25 190 ARG A N 1
ATOM 1527 C CA . ARG A 1 190 ? -10.008 -7.327 -13.342 1.00 54.25 190 ARG A CA 1
ATOM 1528 C C . ARG A 1 190 ? -10.851 -8.473 -12.810 1.00 54.25 190 ARG A C 1
ATOM 1530 O O . ARG A 1 190 ? -11.696 -8.254 -11.948 1.00 54.25 190 ARG A O 1
ATOM 1537 N N . ILE A 1 191 ? -10.655 -9.658 -13.380 1.00 48.38 191 ILE A N 1
ATOM 1538 C CA . ILE A 1 191 ? -11.475 -10.849 -13.133 1.00 48.38 191 ILE A CA 1
ATOM 1539 C C . ILE A 1 191 ? -10.869 -11.713 -12.030 1.00 48.38 191 ILE A C 1
ATOM 1541 O O . ILE A 1 191 ? -11.594 -12.345 -11.265 1.00 48.38 191 ILE A O 1
ATOM 1545 N N . SER A 1 192 ? -9.542 -11.754 -11.939 1.00 46.62 192 SER A N 1
ATOM 1546 C CA . SER A 1 192 ? -8.867 -12.395 -10.834 1.00 46.62 192 SER A CA 1
ATOM 1547 C C . SER A 1 192 ? -9.148 -11.558 -9.600 1.00 46.62 192 SER A C 1
ATOM 1549 O O . SER A 1 192 ? -8.657 -10.433 -9.479 1.00 46.62 192 SER A O 1
ATOM 1551 N N . ASP A 1 193 ? -9.840 -12.153 -8.637 1.00 44.84 193 ASP A N 1
ATOM 1552 C CA . ASP A 1 193 ? -9.507 -11.909 -7.247 1.00 44.84 193 ASP A CA 1
ATOM 1553 C C . ASP A 1 193 ? -8.047 -12.343 -7.075 1.00 44.84 193 ASP A C 1
ATOM 1555 O O . ASP A 1 193 ? -7.748 -13.382 -6.489 1.00 44.84 193 ASP A O 1
ATOM 1559 N N . PHE A 1 194 ? -7.096 -11.526 -7.531 1.00 43.81 194 PHE A N 1
ATOM 1560 C CA . PHE A 1 194 ? -5.777 -11.482 -6.924 1.00 43.81 194 PHE A CA 1
ATOM 1561 C C . PHE A 1 194 ? -5.962 -10.847 -5.536 1.00 43.81 194 PHE A C 1
ATOM 1563 O O . PHE A 1 194 ? -5.373 -9.834 -5.174 1.00 43.81 194 PHE A O 1
ATOM 1570 N N . SER A 1 195 ? -6.822 -11.473 -4.726 1.00 42.72 195 SER A N 1
ATOM 1571 C CA . SER A 1 195 ? -6.574 -11.634 -3.319 1.00 42.72 195 SER A CA 1
ATOM 1572 C C . SER A 1 195 ? -5.165 -12.196 -3.297 1.00 42.72 195 SER A C 1
ATOM 1574 O O . SER A 1 195 ? -4.931 -13.317 -3.750 1.00 42.72 195 SER A O 1
ATOM 1576 N N . ALA A 1 196 ? -4.189 -11.399 -2.868 1.00 41.00 196 ALA A N 1
ATOM 1577 C CA . ALA A 1 196 ? -2.974 -11.957 -2.304 1.00 41.00 196 ALA A CA 1
ATOM 1578 C C . ALA A 1 196 ? -3.447 -12.776 -1.098 1.00 41.00 196 ALA A C 1
ATOM 1580 O O . ALA A 1 196 ? -3.460 -12.259 0.019 1.00 41.00 196 ALA A O 1
ATOM 1581 N N . ALA A 1 197 ? -3.998 -13.962 -1.384 1.00 35.00 197 ALA A N 1
ATOM 1582 C CA . ALA A 1 197 ?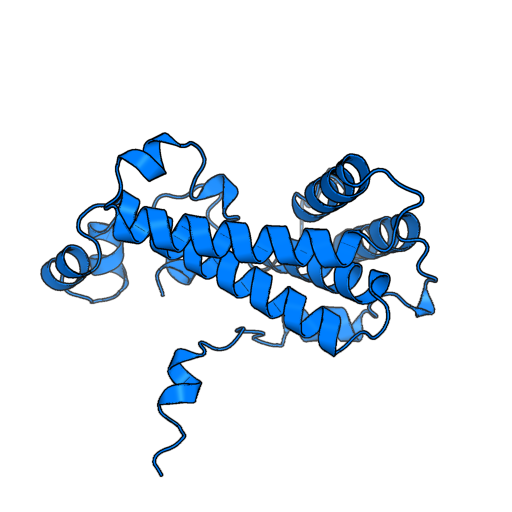 -4.842 -14.705 -0.485 1.00 35.00 197 ALA A CA 1
ATOM 1583 C C . ALA A 1 197 ? -4.038 -14.880 0.780 1.00 35.00 197 ALA A C 1
ATOM 1585 O O . ALA A 1 197 ? -2.882 -15.310 0.767 1.00 35.00 197 ALA A O 1
ATOM 1586 N N . ASP A 1 198 ? -4.660 -14.364 1.821 1.00 38.56 198 ASP A N 1
ATOM 1587 C CA . ASP A 1 198 ? -4.250 -14.370 3.195 1.00 38.56 198 ASP A CA 1
ATOM 1588 C C . ASP A 1 198 ? -3.322 -15.566 3.492 1.00 38.56 198 ASP A C 1
ATOM 1590 O O . ASP A 1 198 ? -3.763 -16.716 3.430 1.00 38.56 198 ASP A O 1
ATOM 1594 N N . PRO A 1 199 ? -2.029 -15.373 3.813 1.00 39.50 199 PRO A N 1
ATOM 1595 C CA . PRO A 1 199 ? -1.187 -16.495 4.214 1.00 39.50 199 PRO A CA 1
ATOM 1596 C C . PRO A 1 199 ? -1.683 -17.156 5.508 1.00 39.50 199 PRO A C 1
ATOM 1598 O O . PRO A 1 199 ? -1.196 -18.233 5.849 1.00 39.50 199 PRO A O 1
ATOM 1601 N N . TYR A 1 200 ? -2.664 -16.565 6.205 1.00 36.25 200 TYR A N 1
ATOM 1602 C CA . TYR A 1 200 ? -3.386 -17.231 7.286 1.00 36.25 200 TYR A CA 1
ATOM 1603 C C . TYR A 1 200 ? -4.321 -18.360 6.816 1.00 36.25 200 TYR A C 1
ATOM 1605 O O . TYR A 1 200 ? -4.670 -19.206 7.635 1.00 36.25 200 TYR A O 1
ATOM 1613 N N . GLU A 1 201 ? -4.670 -18.462 5.528 1.00 34.28 201 GLU A N 1
ATOM 1614 C CA . GLU A 1 201 ? -5.369 -19.649 5.004 1.00 34.28 201 GLU A CA 1
ATOM 1615 C C . GLU A 1 201 ? -4.401 -20.784 4.625 1.00 34.28 201 GLU A C 1
ATOM 1617 O O . GLU A 1 201 ? -4.750 -21.960 4.724 1.00 34.28 201 GLU A O 1
ATOM 1622 N N . SER A 1 202 ? -3.140 -20.477 4.296 1.00 32.56 202 SER A N 1
ATOM 1623 C CA . SER A 1 202 ? -2.131 -21.509 3.991 1.00 32.56 202 SER A CA 1
ATOM 1624 C C . SER A 1 202 ? -1.510 -22.179 5.225 1.00 32.56 202 SER A C 1
ATOM 1626 O O . SER A 1 202 ? -0.871 -23.220 5.087 1.00 32.56 202 SER A O 1
ATOM 1628 N N . THR A 1 203 ? -1.713 -21.655 6.438 1.00 29.75 203 THR A N 1
ATOM 1629 C CA . THR A 1 203 ? -1.307 -22.331 7.688 1.00 29.75 203 THR A CA 1
ATOM 1630 C C . THR A 1 203 ? -2.380 -23.243 8.285 1.00 29.75 203 THR A C 1
ATOM 1632 O O . THR A 1 203 ? -2.074 -23.979 9.220 1.00 29.75 203 THR A O 1
ATOM 1635 N N . LEU A 1 204 ? -3.599 -23.270 7.733 1.00 30.23 204 LEU A N 1
ATOM 1636 C CA . LEU A 1 204 ? -4.670 -24.182 8.167 1.00 30.23 204 LEU A CA 1
ATOM 1637 C C . LEU A 1 204 ? -4.973 -25.315 7.171 1.00 30.23 204 LEU A C 1
ATOM 1639 O O . LEU A 1 204 ? -5.719 -26.227 7.511 1.00 30.23 204 LEU A O 1
ATOM 1643 N N . ALA A 1 205 ? -4.354 -25.318 5.987 1.00 29.20 205 ALA A N 1
ATOM 1644 C CA . ALA A 1 205 ? -4.541 -26.358 4.967 1.00 29.20 205 ALA A CA 1
ATOM 1645 C C . ALA A 1 205 ? -3.383 -27.377 4.872 1.00 29.20 205 ALA A C 1
ATOM 1647 O O . ALA A 1 205 ? -3.315 -28.152 3.923 1.00 29.20 205 ALA A O 1
ATOM 1648 N N . VAL A 1 206 ? -2.484 -27.413 5.862 1.00 33.41 206 VAL A N 1
ATOM 1649 C CA . VAL A 1 206 ? -1.492 -28.492 6.028 1.00 33.41 206 VAL A CA 1
ATOM 1650 C C . VAL A 1 206 ? -1.738 -29.177 7.369 1.00 33.41 206 VAL A C 1
ATOM 1652 O O . VAL A 1 206 ? -0.934 -29.122 8.293 1.00 33.41 206 VAL A O 1
ATOM 1655 N N . SER A 1 207 ? -2.931 -29.747 7.505 1.00 35.06 207 SER A N 1
ATOM 1656 C CA . SER A 1 207 ? -3.326 -30.741 8.511 1.00 35.06 207 SER A CA 1
ATOM 1657 C C . SER A 1 207 ? -4.615 -31.396 8.010 1.00 35.06 207 SER A C 1
ATOM 1659 O O . SER A 1 207 ? -5.708 -31.061 8.460 1.00 35.06 207 SER A O 1
ATOM 1661 N N . GLY A 1 208 ? -4.483 -32.270 7.015 1.00 30.72 208 GLY A N 1
ATOM 1662 C CA . GLY A 1 208 ? -5.567 -33.075 6.456 1.00 30.72 208 GLY A CA 1
ATOM 1663 C C . GLY A 1 208 ? -4.992 -34.270 5.728 1.00 30.72 208 GLY A C 1
ATOM 1664 O O . GLY A 1 208 ? -4.211 -34.023 4.784 1.00 30.72 208 GLY A O 1
#

Foldseek 3Di:
DVQLVCAQPPADDDFLVNVCVVVVNDSVVSCVCFVGRLLVLLVSLLVLLLLLQLQLVVLCVVDVQLLLSLLVSLLLLQCCCPVRRGDHSCRSDVDCVSLVPGDPVSSVSSVVSVCSSVVVNLVSCVVVVVDDSVVSVVVSVCLSVPVLQPPDPPDDPDVVSSVSSQVVSCVVSVHDPVSTDDPVNVVCSVVDPPPCPPCVVVVVPPPD

Organism: NCBI:txid2569538